Protein AF-A0A7S1HGC2-F1 (afdb_monomer)

Nearest PDB structures (foldseek):
  5k7v-assembly1_B  TM=4.781E-01  e=3.241E-01  synthetic construct
  8uc6-assembly1_C  TM=4.001E-01  e=2.070E+00  Homo sapiens
  6vfk-assembly1_B  TM=4.731E-01  e=2.302E+00  synthetic construct
  1cun-assembly1_C  TM=4.519E-01  e=1.964E+00  Gallus gallus

Organism: Hemiselmis andersenii (NCBI:txid464988)

Structure (mmCIF, N/CA/C/O backbone):
data_AF-A0A7S1HGC2-F1
#
_entry.id   AF-A0A7S1HGC2-F1
#
loop_
_atom_site.group_PDB
_atom_site.id
_atom_site.type_symbol
_atom_site.label_atom_id
_atom_site.label_alt_id
_atom_site.label_comp_id
_atom_site.label_asym_id
_atom_site.label_entity_id
_atom_site.label_seq_id
_atom_site.pdbx_PDB_ins_code
_atom_site.Cartn_x
_atom_site.Cartn_y
_atom_site.Cartn_z
_atom_site.occupancy
_atom_site.B_iso_or_equiv
_atom_site.auth_seq_id
_atom_site.auth_comp_id
_atom_site.auth_asym_id
_atom_site.auth_atom_id
_atom_site.pdbx_PDB_model_num
ATOM 1 N N . GLU A 1 1 ? 46.167 -13.758 -54.835 1.00 61.22 1 GLU A N 1
ATOM 2 C CA . GLU A 1 1 ? 45.379 -14.589 -53.892 1.00 61.22 1 GLU A CA 1
ATOM 3 C C . GLU A 1 1 ? 45.329 -14.034 -52.464 1.00 61.22 1 GLU A C 1
ATOM 5 O O . GLU A 1 1 ? 44.233 -13.901 -51.934 1.00 61.22 1 GLU A O 1
ATOM 10 N N . MET A 1 2 ? 46.447 -13.599 -51.858 1.00 67.75 2 MET A N 1
ATOM 11 C CA . MET A 1 2 ? 46.442 -13.059 -50.479 1.00 67.75 2 MET A CA 1
ATOM 12 C C . MET A 1 2 ? 45.527 -11.835 -50.241 1.00 67.75 2 MET A C 1
ATOM 14 O O . MET A 1 2 ? 44.960 -11.707 -49.159 1.00 67.75 2 MET A O 1
ATOM 18 N N . ALA A 1 3 ? 45.354 -10.943 -51.223 1.00 72.12 3 ALA A N 1
ATOM 19 C CA . ALA A 1 3 ? 44.486 -9.765 -51.083 1.00 72.12 3 ALA A CA 1
ATOM 20 C C . ALA A 1 3 ? 42.986 -10.121 -51.063 1.00 72.12 3 ALA A C 1
ATOM 22 O O . ALA A 1 3 ? 42.235 -9.563 -50.268 1.00 72.12 3 ALA A O 1
ATOM 23 N N . ALA A 1 4 ? 42.567 -11.096 -51.877 1.00 74.75 4 ALA A N 1
ATOM 24 C CA . ALA A 1 4 ? 41.181 -11.561 -51.935 1.00 74.75 4 ALA A CA 1
ATOM 25 C C . ALA A 1 4 ? 40.778 -12.305 -50.650 1.00 74.75 4 ALA A C 1
ATOM 27 O O . ALA A 1 4 ? 39.693 -12.085 -50.124 1.00 74.75 4 ALA A O 1
ATOM 28 N N . ALA A 1 5 ? 41.687 -13.109 -50.086 1.00 77.50 5 ALA A N 1
ATOM 29 C CA . ALA A 1 5 ? 41.464 -13.784 -48.807 1.00 77.50 5 ALA A CA 1
ATOM 30 C C . ALA A 1 5 ? 41.317 -12.797 -47.630 1.00 77.50 5 ALA A C 1
ATOM 32 O O . ALA A 1 5 ? 40.496 -13.012 -46.743 1.00 77.50 5 ALA A O 1
ATOM 33 N N . ARG A 1 6 ? 42.079 -11.692 -47.630 1.00 78.44 6 ARG A N 1
ATOM 34 C CA . ARG A 1 6 ? 41.953 -10.627 -46.616 1.00 78.44 6 ARG A CA 1
ATOM 35 C C . ARG A 1 6 ? 40.663 -9.818 -46.767 1.00 78.44 6 ARG A C 1
ATOM 37 O O . ARG A 1 6 ? 40.073 -9.458 -45.757 1.00 78.44 6 ARG A O 1
ATOM 44 N N . ALA A 1 7 ? 40.226 -9.544 -47.997 1.00 80.69 7 ALA A N 1
ATOM 45 C CA . ALA A 1 7 ? 38.958 -8.862 -48.254 1.00 80.69 7 ALA A CA 1
ATOM 46 C C . ALA A 1 7 ? 37.754 -9.714 -47.821 1.00 80.69 7 ALA A C 1
ATOM 48 O O . ALA A 1 7 ? 36.847 -9.197 -47.178 1.00 80.69 7 ALA A O 1
ATOM 49 N N . LYS A 1 8 ? 37.798 -11.025 -48.092 1.00 84.25 8 LYS A N 1
ATOM 50 C CA . LYS A 1 8 ? 36.749 -11.963 -47.682 1.00 84.25 8 LYS A CA 1
ATOM 51 C C . LYS A 1 8 ? 36.623 -12.070 -46.157 1.00 84.25 8 LYS A C 1
ATOM 53 O O . LYS A 1 8 ? 35.524 -11.938 -45.643 1.00 84.25 8 LYS A O 1
ATOM 58 N N . ARG A 1 9 ? 37.744 -12.195 -45.433 1.00 83.94 9 ARG A N 1
ATOM 59 C CA . ARG A 1 9 ? 37.734 -12.210 -43.956 1.00 83.94 9 ARG A CA 1
ATOM 60 C C . ARG A 1 9 ? 37.187 -10.920 -43.346 1.00 83.94 9 ARG A C 1
ATOM 62 O O . ARG A 1 9 ? 36.455 -10.979 -42.374 1.00 83.94 9 ARG A O 1
ATOM 69 N N . LYS A 1 10 ? 37.504 -9.759 -43.931 1.00 85.69 10 LYS A N 1
ATOM 70 C CA . LYS A 1 10 ? 36.929 -8.483 -43.478 1.00 85.69 10 LYS A CA 1
ATOM 71 C C . LYS A 1 10 ? 35.420 -8.408 -43.698 1.00 85.69 10 LYS A C 1
ATOM 73 O O . LYS A 1 10 ? 34.728 -7.873 -42.846 1.00 85.69 10 LYS A O 1
ATOM 78 N N . GLN A 1 11 ? 34.922 -8.931 -44.820 1.00 85.81 11 GLN A N 1
ATOM 79 C CA . GLN A 1 11 ? 33.479 -9.015 -45.052 1.00 85.81 11 GLN A CA 1
ATOM 80 C C . GLN A 1 11 ? 32.799 -9.949 -44.049 1.00 85.81 11 GLN A C 1
ATOM 82 O O . GLN A 1 11 ? 31.778 -9.568 -43.494 1.00 85.81 11 GLN A O 1
ATOM 87 N N . GLU A 1 12 ? 33.388 -11.116 -43.774 1.00 85.75 12 GLU A N 1
ATOM 88 C CA . GLU A 1 12 ? 32.873 -12.066 -42.776 1.00 85.75 12 GLU A CA 1
ATOM 89 C C . GLU A 1 12 ? 32.840 -11.439 -41.364 1.00 85.75 12 GLU A C 1
ATOM 91 O O . GLU A 1 12 ? 31.822 -11.519 -40.686 1.00 85.75 12 GLU A O 1
ATOM 96 N N . GLU A 1 13 ? 33.897 -10.727 -40.949 1.00 87.31 13 GLU A N 1
ATOM 97 C CA . GLU A 1 13 ? 33.942 -10.013 -39.658 1.00 87.31 13 GLU A CA 1
ATOM 98 C C . GLU A 1 13 ? 32.927 -8.855 -39.567 1.00 87.31 13 GLU A C 1
ATOM 100 O O . GLU A 1 13 ? 32.376 -8.593 -38.497 1.00 87.31 13 GLU A O 1
ATOM 105 N N . GLU A 1 14 ? 32.684 -8.124 -40.659 1.00 87.75 14 GLU A N 1
ATOM 106 C CA . GLU A 1 14 ? 31.675 -7.055 -40.694 1.00 87.75 14 GLU A CA 1
ATOM 107 C C . GLU A 1 14 ? 30.245 -7.608 -40.664 1.00 87.75 14 GLU A C 1
ATOM 109 O O . GLU A 1 14 ? 29.374 -7.012 -40.031 1.00 87.75 14 GLU A O 1
ATOM 114 N N . GLU A 1 15 ? 29.997 -8.735 -41.329 1.00 87.62 15 GLU A N 1
ATOM 115 C CA . GLU A 1 15 ? 28.699 -9.412 -41.333 1.00 87.62 15 GLU A CA 1
ATOM 116 C C . GLU A 1 15 ? 28.387 -10.021 -39.959 1.00 87.62 15 GLU A C 1
ATOM 118 O O . GLU A 1 15 ? 27.281 -9.845 -39.448 1.00 87.62 15 GLU A O 1
ATOM 123 N N . GLU A 1 16 ? 29.381 -10.625 -39.302 1.00 87.31 16 GLU A N 1
ATOM 124 C CA . GLU A 1 16 ? 29.249 -11.146 -37.937 1.00 87.31 16 GLU A CA 1
ATOM 125 C C . GLU A 1 16 ? 28.967 -10.025 -36.924 1.00 87.31 16 GLU A C 1
ATOM 127 O O . GLU A 1 16 ? 28.053 -10.149 -36.109 1.00 87.31 16 GLU A O 1
ATOM 132 N N . LYS A 1 17 ? 29.668 -8.887 -37.022 1.00 89.38 17 LYS A N 1
ATOM 133 C CA . LYS A 1 17 ? 29.394 -7.714 -36.174 1.00 89.38 17 LYS A CA 1
ATOM 134 C C . LYS A 1 17 ? 27.989 -7.159 -36.375 1.00 89.38 17 LYS A C 1
ATOM 136 O O . LYS A 1 17 ? 27.308 -6.886 -35.394 1.00 89.38 17 LYS A O 1
ATOM 141 N N . ARG A 1 18 ? 27.529 -7.027 -37.623 1.00 89.12 18 ARG A N 1
ATOM 142 C CA . ARG A 1 18 ? 26.159 -6.563 -37.907 1.00 89.12 18 ARG A CA 1
ATOM 143 C C . ARG A 1 18 ? 25.111 -7.527 -37.362 1.00 89.12 18 ARG A C 1
ATOM 145 O O . ARG A 1 18 ? 24.125 -7.076 -36.794 1.00 89.12 18 ARG A O 1
ATOM 152 N N . SER A 1 19 ? 25.343 -8.834 -37.491 1.00 89.81 19 SER A N 1
ATOM 153 C CA . SER A 1 19 ? 24.445 -9.848 -36.935 1.00 89.81 19 SER A CA 1
ATOM 154 C C . SER A 1 19 ? 24.387 -9.796 -35.405 1.00 89.81 19 SER A C 1
ATOM 156 O O . SER A 1 19 ? 23.315 -9.999 -34.840 1.00 89.81 19 SER A O 1
ATOM 158 N N . GLN A 1 20 ? 25.511 -9.530 -34.733 1.00 87.31 20 GLN A N 1
ATOM 159 C CA . GLN A 1 20 ? 25.555 -9.360 -33.276 1.00 87.31 20 GLN A CA 1
ATOM 160 C C . GLN A 1 20 ? 24.830 -8.080 -32.838 1.00 87.31 20 GLN A C 1
ATOM 162 O O . GLN A 1 20 ? 23.995 -8.130 -31.939 1.00 87.31 20 GLN A O 1
ATOM 167 N N . GLU A 1 21 ? 25.078 -6.955 -33.513 1.00 87.19 21 GLU A N 1
ATOM 168 C CA . GLU A 1 21 ? 24.403 -5.680 -33.233 1.00 87.19 21 GLU A CA 1
ATOM 169 C C . GLU A 1 21 ? 22.880 -5.765 -33.441 1.00 87.19 21 GLU A C 1
ATOM 171 O O . GLU A 1 21 ? 22.110 -5.198 -32.664 1.00 87.19 21 GLU A O 1
ATOM 176 N N . GLU A 1 22 ? 22.424 -6.484 -34.471 1.00 89.12 22 GLU A N 1
ATOM 177 C CA . GLU A 1 22 ? 20.998 -6.700 -34.731 1.00 89.12 22 GLU A CA 1
ATOM 178 C C . GLU A 1 22 ? 20.350 -7.582 -33.654 1.00 89.12 22 GLU A C 1
ATOM 180 O O . GLU A 1 22 ? 19.279 -7.238 -33.150 1.00 89.12 22 GLU A O 1
ATOM 185 N N . ALA A 1 23 ? 21.029 -8.651 -33.224 1.00 86.31 23 ALA A N 1
ATOM 186 C CA . ALA A 1 23 ? 20.558 -9.513 -32.141 1.00 86.31 23 ALA A CA 1
ATOM 187 C C . ALA A 1 23 ? 20.450 -8.761 -30.802 1.00 86.31 23 ALA A C 1
ATOM 189 O O . ALA A 1 23 ? 19.416 -8.841 -30.137 1.00 86.31 23 ALA A O 1
ATOM 190 N N . GLU A 1 24 ? 21.464 -7.968 -30.438 1.00 85.12 24 GLU A N 1
ATOM 191 C CA . GLU A 1 24 ? 21.417 -7.127 -29.235 1.00 85.12 24 GLU A CA 1
ATOM 192 C C . GLU A 1 24 ? 20.282 -6.100 -29.303 1.00 85.12 24 GLU A C 1
ATOM 194 O O . GLU A 1 24 ? 19.609 -5.823 -28.307 1.00 85.12 24 GLU A O 1
ATOM 199 N N . LYS A 1 25 ? 20.050 -5.510 -30.479 1.00 86.88 25 LYS A N 1
ATOM 200 C CA . LYS A 1 25 ? 18.968 -4.545 -30.663 1.00 86.88 25 LYS A CA 1
ATOM 201 C C . LYS A 1 25 ? 17.598 -5.204 -30.501 1.00 86.88 25 LYS A C 1
ATOM 203 O O . LYS A 1 25 ? 16.736 -4.633 -29.831 1.00 86.88 25 LYS A O 1
ATOM 208 N N . GLU A 1 26 ? 17.397 -6.388 -31.075 1.00 86.88 26 GLU A N 1
ATOM 209 C CA . GLU A 1 26 ? 16.163 -7.153 -30.887 1.00 86.88 26 GLU A CA 1
ATOM 210 C C . GLU A 1 26 ? 15.933 -7.519 -29.420 1.00 86.88 26 GLU A C 1
ATOM 212 O O . GLU A 1 26 ? 14.813 -7.385 -28.925 1.00 86.88 26 GLU A O 1
ATOM 217 N N . GLU A 1 27 ? 16.974 -7.952 -28.711 1.00 84.56 27 GLU A N 1
ATOM 218 C CA . GLU A 1 27 ? 16.893 -8.294 -27.291 1.00 84.56 27 GLU A CA 1
ATOM 219 C C . GLU A 1 27 ? 16.500 -7.075 -26.445 1.00 84.56 27 GLU A C 1
ATOM 221 O O . GLU A 1 27 ? 15.565 -7.146 -25.643 1.00 84.56 27 GLU A O 1
ATOM 226 N N . ARG A 1 28 ? 17.110 -5.911 -26.708 1.00 82.44 28 ARG A N 1
ATOM 227 C CA . ARG A 1 28 ? 16.737 -4.644 -26.058 1.00 82.44 28 ARG A CA 1
ATOM 228 C C . ARG A 1 28 ? 15.291 -4.247 -26.355 1.00 82.44 28 ARG A C 1
ATOM 230 O O . ARG A 1 28 ? 14.594 -3.756 -25.467 1.00 82.44 28 ARG A O 1
ATOM 237 N N . GLU A 1 29 ? 14.814 -4.433 -27.585 1.00 85.69 29 GLU A N 1
ATOM 238 C CA . GLU A 1 29 ? 13.416 -4.150 -27.935 1.00 85.69 29 GLU A CA 1
ATOM 239 C C . GLU A 1 29 ? 12.432 -5.115 -27.262 1.00 85.69 29 GLU A C 1
ATOM 241 O O . GLU A 1 29 ? 11.356 -4.684 -26.836 1.00 85.69 29 GLU A O 1
ATOM 246 N N . ARG A 1 30 ? 12.787 -6.399 -27.131 1.00 86.31 30 ARG A N 1
ATOM 247 C CA . ARG A 1 30 ? 11.981 -7.389 -26.402 1.00 86.31 30 ARG A CA 1
ATOM 248 C C . ARG A 1 30 ? 11.911 -7.050 -24.918 1.00 86.31 30 ARG A C 1
ATOM 250 O O . ARG A 1 30 ? 10.804 -6.904 -24.407 1.00 86.31 30 ARG A O 1
ATOM 257 N N . SER A 1 31 ? 13.051 -6.787 -24.277 1.00 84.81 31 SER A N 1
ATOM 258 C CA . SER A 1 31 ? 13.110 -6.376 -22.867 1.00 84.81 31 SER A CA 1
ATOM 259 C C . SER A 1 31 ? 12.250 -5.131 -22.596 1.00 84.81 31 SER A C 1
ATOM 261 O O . SER A 1 31 ? 11.456 -5.093 -21.653 1.00 84.81 31 SER A O 1
ATOM 263 N N . LYS A 1 32 ? 12.275 -4.141 -23.503 1.00 83.44 32 LYS A N 1
ATOM 264 C CA . LYS A 1 32 ? 11.421 -2.943 -23.404 1.00 83.44 32 LYS A CA 1
ATOM 265 C C . LYS A 1 32 ? 9.926 -3.254 -23.447 1.00 83.44 32 LYS A C 1
ATOM 267 O O . LYS A 1 32 ? 9.183 -2.619 -22.700 1.00 83.44 32 LYS A O 1
ATOM 272 N N . LYS A 1 33 ? 9.484 -4.155 -24.331 1.00 88.06 33 LYS A N 1
ATOM 273 C CA . LYS A 1 33 ? 8.067 -4.550 -24.450 1.00 88.06 33 LYS A CA 1
ATOM 274 C C . LYS A 1 33 ? 7.614 -5.346 -23.235 1.00 88.06 33 LYS A C 1
ATOM 276 O O . LYS A 1 33 ? 6.538 -5.091 -22.703 1.00 88.06 33 LYS A O 1
ATOM 281 N N . GLU A 1 34 ? 8.460 -6.260 -22.785 1.00 88.12 34 GLU A N 1
ATOM 282 C CA . GLU A 1 34 ? 8.223 -7.058 -21.592 1.00 88.12 34 GLU A CA 1
ATOM 283 C C . GLU A 1 34 ? 8.126 -6.186 -20.330 1.00 88.12 34 GLU A C 1
ATOM 285 O O . GLU A 1 34 ? 7.264 -6.419 -19.489 1.00 88.12 34 GLU A O 1
ATOM 290 N N . GLY A 1 35 ? 8.943 -5.137 -20.196 1.00 86.62 35 GLY A N 1
ATOM 291 C CA . GLY A 1 35 ? 8.807 -4.174 -19.097 1.00 86.62 35 GLY A CA 1
ATOM 292 C C . GLY A 1 35 ? 7.473 -3.411 -19.130 1.00 86.62 35 GLY A C 1
ATOM 293 O O . GLY A 1 35 ? 6.818 -3.260 -18.101 1.00 86.62 35 GLY A O 1
ATOM 294 N N . ASP A 1 36 ? 7.002 -3.000 -20.314 1.00 88.81 36 ASP A N 1
ATOM 295 C CA . ASP A 1 36 ? 5.685 -2.349 -20.460 1.00 88.81 36 ASP A CA 1
ATOM 296 C C . ASP A 1 36 ? 4.518 -3.307 -20.144 1.00 88.81 36 ASP A C 1
ATOM 298 O O . ASP A 1 36 ? 3.437 -2.886 -19.721 1.00 88.81 36 ASP A O 1
ATOM 302 N N . GLU A 1 37 ? 4.704 -4.607 -20.374 1.00 92.69 37 GLU A N 1
ATOM 303 C CA . GLU A 1 37 ? 3.761 -5.652 -19.961 1.00 92.69 37 GLU A CA 1
ATOM 304 C C . GLU A 1 37 ? 3.702 -5.819 -18.444 1.00 92.69 37 GLU A C 1
ATOM 306 O O . GLU A 1 37 ? 2.605 -5.965 -17.899 1.00 92.69 37 GLU A O 1
ATOM 311 N N . GLU A 1 38 ? 4.835 -5.721 -17.752 1.00 92.88 38 GLU A N 1
ATOM 312 C CA . GLU A 1 38 ? 4.866 -5.757 -16.288 1.00 92.88 38 GLU A CA 1
ATOM 313 C C . GLU A 1 38 ? 4.189 -4.526 -15.679 1.00 92.88 38 GLU A C 1
ATOM 315 O O . GLU A 1 38 ? 3.361 -4.694 -14.788 1.00 92.88 38 GLU A O 1
ATOM 320 N N . ILE A 1 39 ? 4.410 -3.311 -16.208 1.00 90.56 39 ILE A N 1
ATOM 321 C CA . ILE A 1 39 ? 3.672 -2.109 -15.757 1.00 90.56 39 ILE A CA 1
ATOM 322 C C . ILE A 1 39 ? 2.157 -2.318 -15.909 1.00 90.56 39 ILE A C 1
ATOM 324 O O . ILE A 1 39 ? 1.371 -2.015 -15.006 1.00 90.56 39 ILE A O 1
ATOM 328 N N . ARG A 1 40 ? 1.712 -2.851 -17.055 1.00 93.31 40 ARG A N 1
ATOM 329 C CA . ARG A 1 40 ? 0.284 -3.137 -17.280 1.00 93.31 40 ARG A CA 1
ATOM 330 C C . ARG A 1 40 ? -0.251 -4.184 -16.306 1.00 93.31 40 ARG A C 1
ATOM 332 O O . ARG A 1 40 ? -1.375 -4.033 -15.826 1.00 93.31 40 ARG A O 1
ATOM 339 N N . SER A 1 41 ? 0.536 -5.216 -16.022 1.00 94.31 41 SER A N 1
ATOM 340 C CA . SER A 1 41 ? 0.185 -6.272 -15.068 1.00 94.31 41 SER A CA 1
ATOM 341 C C . SER A 1 41 ? 0.101 -5.730 -13.641 1.00 94.31 41 SER A C 1
ATOM 343 O O . SER A 1 41 ? -0.878 -6.008 -12.953 1.00 94.31 41 SER A O 1
ATOM 345 N N . ALA A 1 42 ? 1.037 -4.866 -13.238 1.00 89.38 42 ALA A N 1
ATOM 346 C CA . ALA A 1 42 ? 1.019 -4.186 -11.947 1.00 89.38 42 ALA A CA 1
ATOM 347 C C . ALA A 1 42 ? -0.264 -3.364 -11.761 1.00 89.38 42 ALA A C 1
ATOM 349 O O . ALA A 1 42 ? -0.996 -3.568 -10.795 1.00 89.38 42 ALA A O 1
ATOM 350 N N . ARG A 1 43 ? -0.626 -2.528 -12.745 1.00 91.62 43 ARG A N 1
ATOM 351 C CA . ARG A 1 43 ? -1.890 -1.767 -12.718 1.00 91.62 43 ARG A CA 1
ATOM 352 C C . ARG A 1 43 ? -3.126 -2.665 -12.669 1.00 91.62 43 ARG A C 1
ATOM 354 O O . ARG A 1 43 ? -4.127 -2.323 -12.042 1.00 91.62 43 ARG A O 1
ATOM 361 N N . ALA A 1 44 ? -3.100 -3.805 -13.357 1.00 93.25 44 ALA A N 1
ATOM 362 C CA . ALA A 1 44 ? -4.200 -4.764 -13.308 1.00 93.25 44 ALA A CA 1
ATOM 363 C C . ALA A 1 44 ? -4.337 -5.415 -11.922 1.00 93.25 44 ALA A C 1
ATOM 365 O O . ALA A 1 44 ? -5.465 -5.622 -11.475 1.00 93.25 44 ALA A O 1
ATOM 366 N N . ALA A 1 45 ? -3.223 -5.699 -11.245 1.00 88.25 45 ALA A N 1
ATOM 367 C CA . ALA A 1 45 ? -3.208 -6.203 -9.875 1.00 88.25 45 ALA A CA 1
ATOM 368 C C . ALA A 1 45 ? -3.705 -5.145 -8.871 1.00 88.25 45 ALA A C 1
ATOM 370 O O . ALA A 1 45 ? -4.580 -5.451 -8.061 1.00 88.25 45 ALA A O 1
ATOM 371 N N . LEU A 1 46 ? -3.283 -3.880 -9.007 1.00 86.25 46 LEU A N 1
ATOM 372 C CA . LEU A 1 46 ? -3.799 -2.764 -8.196 1.00 86.25 46 LEU A CA 1
ATOM 373 C C . LEU A 1 46 ? -5.319 -2.606 -8.325 1.00 86.25 46 LEU A C 1
ATOM 375 O O . LEU A 1 46 ? -6.020 -2.488 -7.325 1.00 86.25 46 LEU A O 1
ATOM 379 N N . LYS A 1 47 ? -5.871 -2.723 -9.541 1.00 90.44 47 LYS A N 1
ATOM 380 C CA . LYS A 1 47 ? -7.333 -2.711 -9.761 1.00 90.44 47 LYS A CA 1
ATOM 381 C C . LYS A 1 47 ? -8.077 -3.850 -9.065 1.00 90.44 47 LYS A C 1
ATOM 383 O O . LYS A 1 47 ? -9.274 -3.732 -8.822 1.00 90.44 47 LYS A O 1
ATOM 388 N N . ARG A 1 48 ? -7.398 -4.965 -8.794 1.00 90.12 48 ARG A N 1
ATOM 389 C CA . ARG A 1 48 ? -7.932 -6.104 -8.032 1.00 90.12 48 ARG A CA 1
ATOM 390 C C . ARG A 1 48 ? -7.628 -5.997 -6.536 1.00 90.12 48 ARG A C 1
ATOM 392 O O . ARG A 1 48 ? -7.965 -6.924 -5.809 1.00 90.12 48 ARG A O 1
ATOM 399 N N . GLN A 1 49 ? -7.011 -4.897 -6.099 1.00 84.56 49 GLN A N 1
ATOM 400 C CA . GLN A 1 49 ? -6.537 -4.669 -4.733 1.00 84.56 49 GLN A CA 1
ATOM 401 C C . GLN A 1 49 ? -5.491 -5.701 -4.266 1.00 84.56 49 GLN A C 1
ATOM 403 O O . GLN A 1 49 ? -5.303 -5.899 -3.068 1.00 84.56 49 GLN A O 1
ATOM 408 N N . ASP A 1 50 ? -4.782 -6.348 -5.200 1.00 87.00 50 ASP A N 1
ATOM 409 C CA . ASP A 1 50 ? -3.676 -7.257 -4.884 1.00 87.00 50 ASP A CA 1
ATOM 410 C C . ASP A 1 50 ? -2.343 -6.497 -4.927 1.00 87.00 50 ASP A C 1
ATOM 412 O O . ASP A 1 50 ? -1.617 -6.483 -5.926 1.00 87.00 50 ASP A O 1
ATOM 416 N N . THR A 1 51 ? -2.029 -5.821 -3.821 1.00 85.06 51 THR A N 1
ATOM 417 C CA . THR A 1 51 ? -0.806 -5.015 -3.675 1.00 85.06 51 THR A CA 1
ATOM 418 C C . THR A 1 51 ? 0.468 -5.867 -3.695 1.00 85.06 51 THR A C 1
ATOM 420 O O . THR A 1 51 ? 1.522 -5.402 -4.128 1.00 85.06 51 THR A O 1
ATOM 423 N N . ALA A 1 52 ? 0.387 -7.142 -3.300 1.00 82.50 52 ALA A N 1
ATOM 424 C CA . ALA A 1 52 ? 1.525 -8.057 -3.303 1.00 82.50 52 ALA A CA 1
ATOM 425 C C . ALA A 1 52 ? 1.878 -8.534 -4.720 1.00 82.50 52 ALA A C 1
ATOM 427 O O . ALA A 1 52 ? 3.058 -8.641 -5.065 1.00 82.50 52 ALA A O 1
ATOM 428 N N . GLU A 1 53 ? 0.873 -8.836 -5.544 1.00 87.06 53 GLU A N 1
ATOM 429 C CA . GLU A 1 53 ? 1.069 -9.152 -6.960 1.00 87.06 53 GLU A CA 1
ATOM 430 C C . GLU A 1 53 ? 1.548 -7.915 -7.736 1.00 87.06 53 GLU A C 1
ATOM 432 O O . GLU A 1 53 ? 2.511 -8.012 -8.501 1.00 87.06 53 GLU A O 1
ATOM 437 N N . ALA A 1 54 ? 0.975 -6.736 -7.463 1.00 86.38 54 ALA A N 1
ATOM 438 C CA . ALA A 1 54 ? 1.411 -5.475 -8.062 1.00 86.38 54 ALA A CA 1
ATOM 439 C C . ALA A 1 54 ? 2.894 -5.167 -7.785 1.00 86.38 54 ALA A C 1
ATOM 441 O O . ALA A 1 54 ? 3.643 -4.878 -8.721 1.00 86.38 54 ALA A O 1
ATOM 442 N N . ALA A 1 55 ? 3.348 -5.321 -6.536 1.00 85.06 55 ALA A N 1
ATOM 443 C CA . ALA A 1 55 ? 4.745 -5.107 -6.154 1.00 85.06 55 ALA A CA 1
ATOM 444 C C . ALA A 1 55 ? 5.720 -6.041 -6.896 1.00 85.06 55 ALA A C 1
ATOM 446 O O . ALA A 1 55 ? 6.791 -5.616 -7.330 1.00 85.06 55 ALA A O 1
ATOM 447 N N . LYS A 1 56 ? 5.346 -7.313 -7.098 1.00 90.94 56 LYS A N 1
ATOM 448 C CA . LYS A 1 56 ? 6.172 -8.273 -7.856 1.00 90.94 56 LYS A CA 1
ATOM 449 C C . LYS A 1 56 ? 6.316 -7.868 -9.319 1.00 90.94 56 LYS A C 1
ATOM 451 O O . LYS A 1 56 ? 7.406 -7.986 -9.877 1.00 90.94 56 LYS A O 1
ATOM 456 N N . HIS A 1 57 ? 5.226 -7.421 -9.939 1.00 92.25 57 HIS A N 1
ATOM 457 C CA . HIS A 1 57 ? 5.252 -6.935 -11.316 1.00 92.25 57 HIS A CA 1
ATOM 458 C C . HIS A 1 57 ? 6.101 -5.664 -11.440 1.00 92.25 57 HIS A C 1
ATOM 460 O O . HIS A 1 57 ? 6.929 -5.581 -12.342 1.00 92.25 57 HIS A O 1
ATOM 466 N N . LEU A 1 58 ? 5.994 -4.725 -10.496 1.00 89.31 58 LEU A N 1
ATOM 467 C CA . LEU A 1 58 ? 6.842 -3.528 -10.467 1.00 89.31 58 LEU A CA 1
ATOM 468 C C . LEU A 1 58 ? 8.329 -3.856 -10.331 1.00 89.31 58 LEU A C 1
ATOM 470 O O . LEU A 1 58 ? 9.139 -3.318 -11.082 1.00 89.31 58 LEU A O 1
ATOM 474 N N . GLN A 1 59 ? 8.692 -4.794 -9.453 1.00 90.00 59 GLN A N 1
ATOM 475 C CA . GLN A 1 59 ? 10.083 -5.225 -9.320 1.00 90.00 59 GLN A CA 1
ATOM 476 C C . GLN A 1 59 ? 10.632 -5.783 -10.644 1.00 90.00 59 GLN A C 1
ATOM 478 O O . GLN A 1 59 ? 11.716 -5.399 -11.076 1.00 90.00 59 GLN A O 1
ATOM 483 N N . ARG A 1 60 ? 9.865 -6.639 -11.330 1.00 90.75 60 ARG A N 1
ATOM 484 C CA . ARG A 1 60 ? 10.259 -7.187 -12.641 1.00 90.75 60 ARG A CA 1
ATOM 485 C C . ARG A 1 60 ? 10.338 -6.113 -13.720 1.00 90.75 60 ARG A C 1
ATOM 487 O O . ARG A 1 60 ? 11.232 -6.159 -14.561 1.00 90.75 60 ARG A O 1
ATOM 494 N N . ALA A 1 61 ? 9.411 -5.154 -13.711 1.00 88.56 61 ALA A N 1
ATOM 495 C CA . ALA A 1 61 ? 9.446 -4.010 -14.615 1.00 88.56 61 ALA A CA 1
ATOM 496 C C . ALA A 1 61 ? 10.743 -3.219 -14.415 1.00 88.56 61 ALA A C 1
ATOM 498 O O . ALA A 1 61 ? 11.431 -2.903 -15.384 1.00 88.56 61 ALA A O 1
ATOM 499 N N . ARG A 1 62 ? 11.109 -2.967 -13.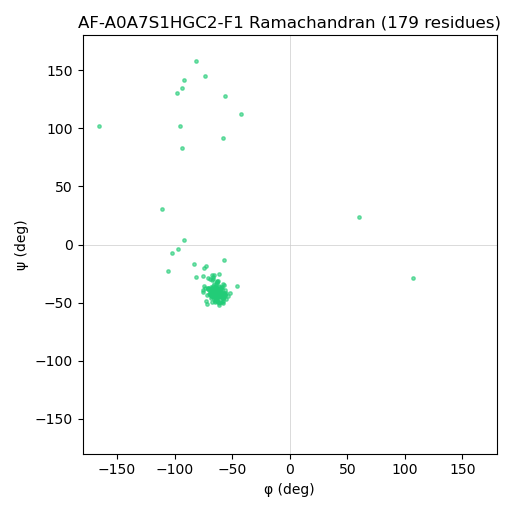155 1.00 87.00 62 ARG A N 1
ATOM 500 C CA . ARG A 1 62 ? 12.326 -2.254 -12.786 1.00 87.00 62 ARG A CA 1
ATOM 501 C C . ARG A 1 62 ? 13.587 -2.975 -13.252 1.00 87.00 62 ARG A C 1
ATOM 503 O O . ARG A 1 62 ? 14.402 -2.346 -13.915 1.00 87.00 62 ARG A O 1
ATOM 510 N N . GLU A 1 63 ? 13.718 -4.271 -12.973 1.00 86.12 63 GLU A N 1
ATOM 511 C CA . GLU A 1 63 ? 14.857 -5.087 -13.427 1.00 86.12 63 GLU A CA 1
ATOM 512 C C . GLU A 1 63 ? 15.016 -5.000 -14.958 1.00 86.12 63 GLU A C 1
ATOM 514 O O . GLU A 1 63 ? 16.084 -4.666 -15.468 1.00 86.12 63 GLU A O 1
ATOM 519 N N . ARG A 1 6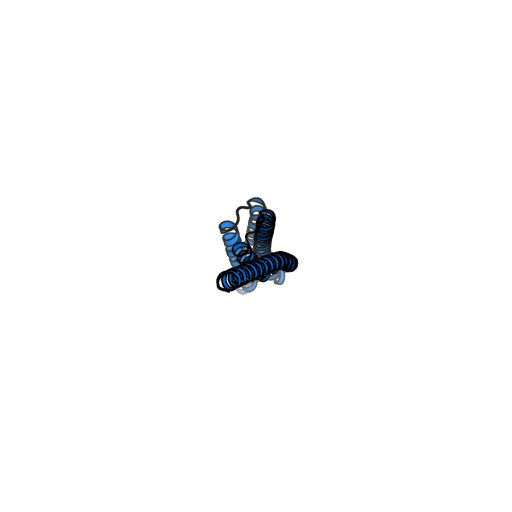4 ? 13.914 -5.146 -15.706 1.00 83.75 64 ARG A N 1
ATOM 520 C CA . ARG A 1 64 ? 13.925 -5.034 -17.176 1.00 83.75 64 ARG A CA 1
ATOM 521 C C . ARG A 1 64 ? 14.297 -3.641 -17.684 1.00 83.75 64 ARG A C 1
ATOM 523 O O . ARG A 1 64 ? 14.912 -3.510 -18.742 1.00 83.75 64 ARG A O 1
ATOM 530 N N . PHE A 1 65 ? 13.912 -2.588 -16.967 1.00 81.44 65 PHE A N 1
ATOM 531 C CA . PHE A 1 65 ? 14.258 -1.211 -17.321 1.00 81.44 65 PHE A CA 1
ATOM 532 C C . PHE A 1 65 ? 15.648 -0.776 -16.848 1.00 81.44 65 PHE A C 1
ATOM 534 O O . PHE A 1 65 ? 16.135 0.240 -17.339 1.00 81.44 65 PHE A O 1
ATOM 541 N N . GLU A 1 66 ? 16.273 -1.492 -15.915 1.00 76.88 66 GLU A N 1
ATOM 542 C CA . GLU A 1 66 ? 17.689 -1.315 -15.575 1.00 76.88 66 GLU A CA 1
ATOM 543 C C . GLU A 1 66 ? 18.581 -1.936 -16.662 1.00 76.88 66 GLU A C 1
ATOM 545 O O . GLU A 1 66 ? 19.559 -1.311 -17.072 1.00 76.88 66 GLU A O 1
ATOM 550 N N . ASP A 1 67 ? 18.188 -3.094 -17.204 1.00 72.69 67 ASP A N 1
ATOM 551 C CA . ASP A 1 67 ? 18.914 -3.783 -18.283 1.00 72.69 67 ASP A CA 1
ATOM 552 C C . ASP A 1 67 ? 18.732 -3.129 -19.664 1.00 72.69 67 ASP A C 1
ATOM 554 O O . ASP A 1 67 ? 19.583 -3.238 -20.551 1.00 72.69 67 ASP A O 1
ATOM 558 N N . ALA A 1 68 ? 17.612 -2.439 -19.878 1.00 65.12 68 ALA A N 1
ATOM 559 C CA . ALA A 1 68 ? 17.350 -1.702 -21.104 1.00 65.12 68 ALA A CA 1
ATOM 560 C C . ALA A 1 68 ? 17.689 -0.220 -20.917 1.00 65.12 68 ALA A C 1
ATOM 562 O O . ALA A 1 68 ? 17.158 0.410 -20.013 1.00 65.12 68 ALA A O 1
ATOM 563 N N . ASP A 1 69 ? 18.458 0.391 -21.828 1.00 68.00 69 ASP A N 1
ATOM 564 C CA . ASP A 1 69 ? 18.597 1.858 -21.898 1.00 68.00 69 ASP A CA 1
ATOM 565 C C . ASP A 1 69 ? 17.208 2.501 -22.088 1.00 68.00 69 ASP A C 1
ATOM 567 O O . ASP A 1 69 ? 16.667 2.606 -23.205 1.00 68.00 69 ASP A O 1
ATOM 571 N N . CYS A 1 70 ? 16.584 2.838 -20.962 1.00 64.12 70 CYS A N 1
ATOM 572 C CA . CYS A 1 70 ? 15.172 3.148 -20.867 1.00 64.12 70 CYS A CA 1
ATOM 573 C C . CYS A 1 70 ? 14.947 4.653 -21.007 1.00 64.12 70 CYS A C 1
ATOM 575 O O . CYS A 1 70 ? 15.649 5.467 -20.412 1.00 64.12 70 CYS A O 1
ATOM 577 N N . VAL A 1 71 ? 13.953 5.033 -21.809 1.00 71.06 71 VAL A N 1
ATOM 578 C CA . VAL A 1 71 ? 13.605 6.442 -22.040 1.00 71.06 71 VAL A CA 1
ATOM 579 C C . VAL A 1 71 ? 12.902 6.990 -20.794 1.00 71.06 71 VAL A C 1
ATOM 581 O O . VAL A 1 71 ? 12.126 6.263 -20.178 1.00 71.06 71 VAL A O 1
ATOM 584 N N . GLU A 1 72 ? 13.111 8.267 -20.447 1.00 74.56 72 GLU A N 1
ATOM 585 C CA . GLU A 1 72 ? 12.514 8.918 -19.261 1.00 74.56 72 GLU A CA 1
ATOM 586 C C . GLU A 1 72 ? 11.016 8.640 -19.076 1.00 74.56 72 GLU A C 1
ATOM 588 O O . GLU A 1 72 ? 10.550 8.483 -17.954 1.00 74.56 72 GLU A O 1
ATOM 593 N N . GLN A 1 73 ? 10.259 8.536 -20.171 1.00 73.44 73 GLN A N 1
ATOM 594 C CA . GLN A 1 73 ? 8.828 8.239 -20.132 1.00 73.44 73 GLN A CA 1
ATOM 595 C C . GLN A 1 73 ? 8.504 6.906 -19.434 1.00 73.44 73 GLN A C 1
ATOM 597 O O . GLN A 1 73 ? 7.496 6.820 -18.741 1.00 73.44 73 GLN A O 1
ATOM 602 N N . LYS A 1 74 ? 9.343 5.877 -19.601 1.00 77.94 74 LYS A N 1
ATOM 603 C CA . LYS A 1 74 ? 9.148 4.563 -18.966 1.00 77.94 74 LYS A CA 1
ATOM 604 C C . LYS A 1 74 ? 9.474 4.601 -17.475 1.00 77.94 74 LYS A C 1
ATOM 606 O O . LYS A 1 74 ? 8.777 3.960 -16.704 1.00 77.94 74 LYS A O 1
ATOM 611 N N . ARG A 1 75 ? 10.480 5.391 -17.078 1.00 77.38 75 ARG A N 1
ATOM 612 C CA . ARG A 1 75 ? 10.783 5.642 -15.659 1.00 77.38 75 ARG A CA 1
ATOM 613 C C . ARG A 1 75 ? 9.627 6.355 -14.975 1.00 77.38 75 ARG A C 1
ATOM 615 O O . ARG A 1 75 ? 9.120 5.841 -13.998 1.00 77.38 75 ARG A O 1
ATOM 622 N N . ARG A 1 76 ? 9.109 7.426 -15.585 1.00 83.94 76 ARG A N 1
ATOM 623 C CA . ARG A 1 76 ? 7.916 8.114 -15.067 1.00 83.94 76 ARG A CA 1
ATOM 624 C C . ARG A 1 76 ? 6.720 7.174 -14.927 1.00 83.94 76 ARG A C 1
ATOM 626 O O . ARG A 1 76 ? 6.050 7.200 -13.915 1.00 83.94 76 ARG A O 1
ATOM 633 N N . ALA A 1 77 ? 6.481 6.304 -15.909 1.00 82.69 77 ALA A N 1
ATOM 634 C CA . ALA A 1 77 ? 5.392 5.334 -15.820 1.00 82.69 77 ALA A CA 1
ATOM 635 C C . ALA A 1 77 ? 5.594 4.277 -14.717 1.00 82.69 77 ALA A C 1
ATOM 637 O O . ALA A 1 77 ? 4.603 3.736 -14.235 1.00 82.69 77 ALA A O 1
ATOM 638 N N . LEU A 1 78 ? 6.840 3.951 -14.359 1.00 86.38 78 LEU A N 1
ATOM 639 C CA . LEU A 1 78 ? 7.152 3.100 -13.212 1.00 86.38 78 LEU A CA 1
ATOM 640 C C . LEU A 1 78 ? 6.885 3.862 -11.908 1.00 86.38 78 LEU A C 1
ATOM 642 O O . LEU A 1 78 ? 6.124 3.362 -11.088 1.00 86.38 78 LEU A O 1
ATOM 646 N N . ASP A 1 79 ? 7.426 5.077 -11.786 1.00 87.19 79 ASP A N 1
ATOM 647 C CA . ASP A 1 79 ? 7.256 5.953 -10.620 1.00 87.19 79 ASP A CA 1
ATOM 648 C C . ASP A 1 79 ? 5.763 6.213 -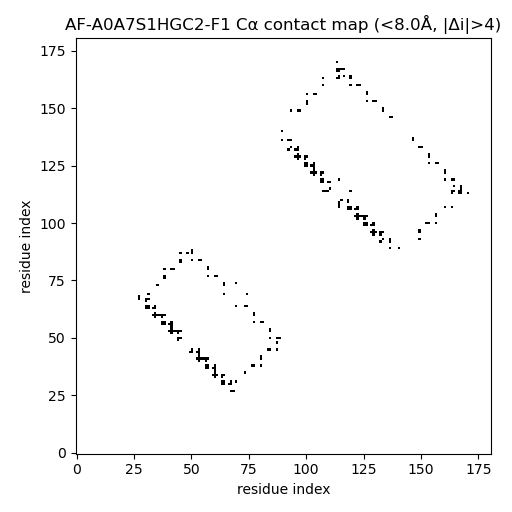10.332 1.00 87.19 79 ASP A C 1
ATOM 650 O O . ASP A 1 79 ? 5.316 6.089 -9.195 1.00 87.19 79 ASP A O 1
ATOM 654 N N . ASP A 1 80 ? 4.963 6.484 -11.373 1.00 86.94 80 ASP A N 1
ATOM 655 C CA . ASP A 1 80 ? 3.512 6.683 -11.258 1.00 86.94 80 ASP A CA 1
ATOM 656 C C . ASP A 1 80 ? 2.821 5.457 -10.629 1.00 86.94 80 ASP A C 1
ATOM 658 O O . ASP A 1 80 ? 1.925 5.592 -9.802 1.00 86.94 80 ASP A O 1
ATOM 662 N N . VAL A 1 81 ? 3.215 4.240 -11.021 1.00 86.00 81 VAL A N 1
ATOM 663 C CA . VAL A 1 81 ? 2.584 3.005 -10.522 1.00 86.00 81 VAL A CA 1
ATOM 664 C C . VAL A 1 81 ? 3.131 2.601 -9.154 1.00 86.00 81 VAL A C 1
ATOM 666 O O . VAL A 1 81 ? 2.409 1.983 -8.375 1.00 86.00 81 VAL A O 1
ATOM 669 N N . GLU A 1 82 ? 4.376 2.957 -8.835 1.00 86.62 82 GLU A N 1
ATOM 670 C CA . GLU A 1 82 ? 4.907 2.856 -7.473 1.00 86.62 82 GLU A CA 1
ATOM 671 C C . GLU A 1 82 ? 4.115 3.755 -6.518 1.00 86.62 82 GLU A C 1
ATOM 673 O O . GLU A 1 82 ? 3.686 3.277 -5.470 1.00 86.62 82 GLU A O 1
ATOM 678 N N . GLN A 1 83 ? 3.805 4.991 -6.920 1.00 87.50 83 GLN A N 1
ATOM 679 C CA . GLN A 1 83 ? 2.939 5.878 -6.143 1.00 87.50 83 GLN A CA 1
ATOM 680 C C . GLN A 1 83 ? 1.517 5.305 -5.989 1.00 87.50 83 GLN A C 1
ATOM 682 O O . GLN A 1 83 ? 1.000 5.241 -4.876 1.00 87.50 83 GLN A O 1
ATOM 687 N N . GLU A 1 84 ? 0.896 4.819 -7.074 1.00 85.44 84 GLU A N 1
ATOM 688 C CA . GLU A 1 84 ? -0.423 4.160 -7.001 1.00 85.44 84 GLU A CA 1
ATOM 689 C C . GLU A 1 84 ? -0.410 2.946 -6.043 1.00 85.44 84 GLU A C 1
ATOM 691 O O . GLU A 1 84 ? -1.405 2.663 -5.372 1.00 85.44 84 GLU A O 1
ATOM 696 N N . LEU A 1 85 ? 0.702 2.201 -5.974 1.00 81.00 85 LEU A N 1
ATOM 697 C CA . LEU A 1 85 ? 0.865 1.086 -5.040 1.00 81.00 85 LEU A CA 1
ATOM 698 C C . LEU A 1 85 ? 0.989 1.567 -3.590 1.00 81.00 85 LEU A C 1
ATOM 700 O O . LEU A 1 85 ? 0.405 0.938 -2.708 1.00 81.00 85 LEU A O 1
ATOM 704 N N . GLU A 1 86 ? 1.745 2.634 -3.335 1.00 83.19 86 GLU A N 1
ATOM 705 C CA . GLU A 1 86 ? 1.868 3.229 -2.000 1.00 83.19 86 GLU A CA 1
ATOM 706 C C . GLU A 1 86 ? 0.503 3.678 -1.470 1.00 83.19 86 GLU A C 1
ATOM 708 O O . GLU A 1 86 ? 0.109 3.249 -0.381 1.00 83.19 86 GLU A O 1
ATOM 713 N N . GLU A 1 87 ? -0.258 4.417 -2.282 1.00 85.00 87 GLU A N 1
ATOM 714 C CA . GLU A 1 87 ? -1.626 4.850 -1.968 1.00 85.00 87 GLU A CA 1
ATOM 715 C C . GLU A 1 87 ? -2.541 3.641 -1.694 1.00 85.00 87 GLU A C 1
ATOM 717 O O . GLU A 1 87 ? -3.185 3.558 -0.648 1.00 85.00 87 GLU A O 1
ATOM 722 N N . ALA A 1 88 ? -2.527 2.620 -2.561 1.00 77.88 88 ALA A N 1
ATOM 723 C CA . ALA A 1 88 ? -3.343 1.416 -2.373 1.00 77.88 88 ALA A CA 1
ATOM 724 C C . ALA A 1 88 ? -2.975 0.615 -1.106 1.00 77.88 88 ALA A C 1
ATOM 726 O O . ALA A 1 88 ? -3.829 -0.039 -0.494 1.00 77.88 88 ALA A O 1
ATOM 727 N N . VAL A 1 89 ? -1.700 0.617 -0.707 1.00 76.62 89 VAL A N 1
ATOM 728 C CA . VAL A 1 89 ? -1.244 -0.010 0.543 1.00 76.62 89 VAL A CA 1
ATOM 729 C C . VAL A 1 89 ? -1.723 0.784 1.756 1.00 76.62 89 VAL A C 1
ATOM 731 O O . VAL A 1 89 ? -2.087 0.181 2.770 1.00 76.62 89 VAL A O 1
ATOM 734 N N . GLU A 1 90 ? -1.721 2.110 1.676 1.00 79.25 90 GLU A N 1
ATOM 735 C CA . GLU A 1 90 ? -2.213 2.989 2.735 1.00 79.25 90 GLU A CA 1
ATOM 736 C C . GLU A 1 90 ? -3.728 2.819 2.935 1.00 79.25 90 GLU A C 1
ATOM 738 O O . GLU A 1 90 ? -4.163 2.496 4.046 1.00 79.25 90 GLU A O 1
ATOM 743 N N . ASP A 1 91 ? -4.500 2.816 1.846 1.00 81.62 91 ASP A N 1
ATOM 744 C CA . ASP A 1 91 ? -5.936 2.504 1.827 1.00 81.62 91 ASP A CA 1
ATOM 745 C C . ASP A 1 91 ? -6.257 1.150 2.478 1.00 81.62 91 ASP A C 1
ATOM 747 O O . ASP A 1 91 ? -7.200 1.006 3.271 1.00 81.62 91 ASP A O 1
ATOM 751 N N . ALA A 1 92 ? -5.468 0.120 2.155 1.00 75.56 92 ALA A N 1
ATOM 752 C CA . ALA A 1 92 ? -5.648 -1.219 2.708 1.00 75.56 92 ALA A CA 1
ATOM 753 C C . ALA A 1 92 ? -5.403 -1.243 4.225 1.00 75.56 92 ALA A C 1
ATOM 755 O O . ALA A 1 92 ? -6.130 -1.913 4.968 1.00 75.56 92 ALA A O 1
ATOM 756 N N . LYS A 1 93 ? -4.407 -0.494 4.708 1.00 78.38 93 LYS A N 1
ATOM 757 C CA . LYS A 1 93 ? -4.130 -0.358 6.142 1.00 78.38 93 LYS A CA 1
ATOM 758 C C . LYS A 1 93 ? -5.249 0.408 6.857 1.00 78.38 93 LYS A C 1
ATOM 760 O O . LYS A 1 93 ? -5.701 -0.057 7.905 1.00 78.38 93 LYS A O 1
ATOM 765 N N . VAL A 1 94 ? -5.743 1.517 6.296 1.00 83.62 94 VAL A N 1
ATOM 766 C CA . VAL A 1 94 ? -6.896 2.270 6.837 1.00 83.62 94 VAL A CA 1
ATOM 767 C C . VAL A 1 94 ? -8.130 1.367 6.921 1.00 83.62 94 VAL A C 1
ATOM 769 O O . VAL A 1 94 ? -8.788 1.273 7.962 1.00 83.62 94 VAL A O 1
ATOM 772 N N . SER A 1 95 ? -8.395 0.608 5.859 1.00 85.81 95 SER A N 1
ATOM 773 C CA . SER A 1 95 ? -9.484 -0.372 5.812 1.00 85.81 95 SER A CA 1
ATOM 774 C C . SER A 1 95 ? -9.342 -1.458 6.885 1.00 85.81 95 SER A C 1
ATOM 776 O O . SER A 1 95 ? -10.335 -1.862 7.494 1.00 85.81 95 SER A O 1
ATOM 778 N N . ALA A 1 96 ? -8.117 -1.907 7.176 1.00 80.44 96 ALA A N 1
ATOM 779 C CA . ALA A 1 96 ? -7.855 -2.878 8.235 1.00 80.44 96 ALA A CA 1
ATOM 780 C C . ALA A 1 96 ? -8.166 -2.323 9.637 1.00 80.44 96 ALA A C 1
ATOM 782 O O . ALA A 1 96 ? -8.741 -3.048 10.458 1.00 80.44 96 ALA A O 1
ATOM 783 N N . VAL A 1 97 ? -7.856 -1.046 9.904 1.00 85.81 97 VAL A N 1
ATOM 784 C CA . VAL A 1 97 ? -8.255 -0.372 11.154 1.00 85.81 97 VAL A CA 1
ATOM 785 C C . VAL A 1 97 ? -9.775 -0.339 11.272 1.00 85.81 97 VAL A C 1
ATOM 787 O O . VAL A 1 97 ? -10.322 -0.820 12.266 1.00 85.81 97 VAL A O 1
ATOM 790 N N . ARG A 1 98 ? -10.470 0.143 10.235 1.00 88.12 98 ARG A N 1
ATOM 791 C CA . ARG A 1 98 ? -11.941 0.220 10.208 1.00 88.12 98 ARG A CA 1
ATOM 792 C C . ARG A 1 98 ? -12.592 -1.147 10.428 1.00 88.12 98 ARG A C 1
ATOM 794 O O . ARG A 1 98 ? -13.528 -1.274 11.217 1.00 88.12 98 ARG A O 1
ATOM 801 N N . ALA A 1 99 ? -12.052 -2.200 9.816 1.00 85.44 99 ALA A N 1
ATOM 802 C CA . ALA A 1 99 ? -12.523 -3.568 10.017 1.00 85.44 99 ALA A CA 1
ATOM 803 C C . ALA A 1 99 ? -12.289 -4.086 11.450 1.00 85.44 99 ALA A C 1
ATOM 805 O O . ALA A 1 99 ? -13.080 -4.885 11.957 1.00 85.44 99 ALA A O 1
ATOM 806 N N . ALA A 1 100 ? -11.203 -3.678 12.114 1.00 85.38 100 ALA A N 1
ATOM 807 C CA . ALA A 1 100 ? -10.972 -3.993 13.523 1.00 85.38 100 ALA A CA 1
ATOM 808 C C . ALA A 1 100 ? -11.969 -3.265 14.436 1.00 85.38 100 ALA A C 1
ATOM 810 O O . ALA A 1 100 ? -12.568 -3.900 15.304 1.00 85.38 100 ALA A O 1
ATOM 811 N N . LEU A 1 101 ? -12.222 -1.977 14.188 1.00 87.88 101 LEU A N 1
ATOM 812 C CA . LEU A 1 101 ? -13.222 -1.200 14.925 1.00 87.88 101 LEU A CA 1
ATOM 813 C C . LEU A 1 101 ? -14.629 -1.787 14.773 1.00 87.88 101 LEU A C 1
ATOM 815 O O . LEU A 1 101 ? -15.330 -1.967 15.770 1.00 87.88 101 LEU A O 1
ATOM 819 N N . GLN A 1 102 ? -15.019 -2.165 13.553 1.00 90.31 102 GLN A N 1
ATOM 820 C CA . GLN A 1 102 ? -16.327 -2.769 13.301 1.00 90.31 102 GLN A CA 1
ATOM 821 C C . GLN A 1 102 ? -16.517 -4.077 14.077 1.00 90.31 102 GLN A C 1
ATOM 823 O O . GLN A 1 102 ? -17.549 -4.259 14.714 1.00 90.31 102 GLN A O 1
ATOM 828 N N . ARG A 1 103 ? -15.501 -4.950 14.118 1.00 87.31 103 ARG A N 1
ATOM 829 C CA . ARG A 1 103 ? -15.545 -6.182 14.928 1.00 87.31 103 ARG A CA 1
ATOM 830 C C . ARG A 1 103 ? -15.765 -5.898 16.414 1.00 87.31 103 ARG A C 1
ATOM 832 O O . ARG A 1 103 ? -16.482 -6.643 17.079 1.00 87.31 103 ARG A O 1
ATOM 839 N N . GLY A 1 104 ? -15.156 -4.831 16.935 1.00 83.31 104 GLY A N 1
ATOM 840 C CA . GLY A 1 104 ? -15.373 -4.395 18.313 1.00 83.31 104 GLY A CA 1
ATOM 841 C C . GLY A 1 104 ? -16.813 -3.944 18.554 1.00 83.31 104 GLY A C 1
ATOM 842 O O . GLY A 1 104 ? -17.445 -4.388 19.512 1.00 83.31 104 GLY A O 1
ATOM 843 N N . ARG A 1 105 ? -17.360 -3.136 17.641 1.00 86.75 105 ARG A N 1
ATOM 844 C CA . ARG A 1 105 ? -18.759 -2.685 17.678 1.00 86.75 105 ARG A CA 1
ATOM 845 C C . ARG A 1 105 ? -19.749 -3.838 17.597 1.00 86.75 105 ARG A C 1
ATOM 847 O O . ARG A 1 105 ? -20.695 -3.881 18.378 1.00 86.75 105 ARG A O 1
ATOM 854 N N . ASP A 1 106 ? -19.513 -4.793 16.706 1.00 87.38 106 ASP A N 1
ATOM 855 C CA . ASP A 1 106 ? -20.361 -5.976 16.561 1.00 87.38 106 ASP A CA 1
ATOM 856 C C . ASP A 1 106 ? -20.377 -6.799 17.858 1.00 87.38 106 ASP A C 1
ATOM 858 O O . ASP A 1 106 ? -21.447 -7.185 18.330 1.00 87.38 106 ASP A O 1
ATOM 862 N N . ALA A 1 107 ? -19.220 -6.971 18.509 1.00 84.75 107 ALA A N 1
ATOM 863 C CA . ALA A 1 107 ? -19.133 -7.658 19.798 1.00 84.75 107 ALA A CA 1
ATOM 864 C C . ALA A 1 107 ? -19.944 -6.963 20.908 1.00 84.75 107 ALA A C 1
ATOM 866 O O . ALA A 1 107 ? -20.526 -7.648 21.751 1.00 84.75 107 ALA A O 1
ATOM 867 N N . LEU A 1 108 ? -20.008 -5.626 20.912 1.00 81.94 108 LEU A N 1
ATOM 868 C CA . LEU A 1 108 ? -20.840 -4.864 21.851 1.00 81.94 108 LEU A CA 1
ATOM 869 C C . LEU A 1 108 ? -22.334 -4.956 21.502 1.00 81.94 108 LEU A C 1
ATOM 871 O O . LEU A 1 108 ? -23.170 -5.066 22.400 1.00 81.94 108 LEU A O 1
ATOM 875 N N . ARG A 1 109 ? -22.675 -4.956 20.209 1.00 81.94 109 ARG A N 1
ATOM 876 C CA . ARG A 1 109 ? -24.059 -5.007 19.713 1.00 81.94 109 ARG A CA 1
ATOM 877 C C . ARG A 1 109 ? -24.725 -6.367 19.916 1.00 81.94 109 ARG A C 1
ATOM 879 O O . ARG A 1 109 ? -25.925 -6.425 20.143 1.00 81.94 109 ARG A O 1
ATOM 886 N N . GLU A 1 110 ? -23.957 -7.456 19.926 1.00 73.75 110 GLU A N 1
ATOM 887 C CA . GLU A 1 110 ? -24.447 -8.795 20.300 1.00 73.75 110 GLU A CA 1
ATOM 888 C C . GLU A 1 110 ? -25.061 -8.847 21.720 1.00 73.75 110 GLU A C 1
ATOM 890 O O . GLU A 1 110 ? -25.688 -9.841 22.082 1.00 73.75 110 GLU A O 1
ATOM 895 N N . GLY A 1 111 ? -24.852 -7.821 22.554 1.00 60.72 111 GLY A N 1
ATOM 896 C CA . GLY A 1 111 ? -25.318 -7.740 23.940 1.00 60.72 111 GLY A CA 1
ATOM 897 C C . GLY A 1 111 ? -26.411 -6.701 24.192 1.00 60.72 111 GLY A C 1
ATOM 898 O O . GLY A 1 111 ? -26.419 -6.128 25.280 1.00 60.72 111 GLY A O 1
ATOM 899 N N . GLU A 1 112 ? -27.284 -6.404 23.219 1.00 56.56 112 GLU A N 1
ATOM 900 C CA . GLU A 1 112 ? -28.330 -5.368 23.337 1.00 56.56 112 GLU A CA 1
ATOM 901 C C . GLU A 1 112 ? -29.041 -5.372 24.712 1.00 56.56 112 GLU A C 1
ATOM 903 O O . GLU A 1 112 ? -29.750 -6.308 25.081 1.00 56.56 112 GLU A O 1
ATOM 908 N N . GLY A 1 113 ? -28.813 -4.293 25.476 1.00 59.75 113 GLY A N 1
ATOM 909 C CA . GLY A 1 113 ? -29.339 -4.042 26.826 1.00 59.75 113 GLY A CA 1
ATOM 910 C C . GLY A 1 113 ? -28.313 -4.181 27.963 1.00 59.75 113 GLY A C 1
ATOM 911 O O . GLY A 1 113 ? -28.426 -3.488 28.972 1.00 59.75 113 GLY A O 1
ATOM 912 N N . SER A 1 114 ? -27.290 -5.026 27.805 1.00 65.69 114 SER A N 1
ATOM 913 C CA . SER A 1 114 ? -26.182 -5.186 28.754 1.00 65.69 114 SER A CA 1
ATOM 914 C C . SER A 1 114 ? -25.039 -5.962 28.101 1.00 65.69 114 SER A C 1
ATOM 916 O O . SER A 1 114 ? -25.079 -7.194 28.059 1.00 65.69 114 SER A O 1
ATOM 918 N N . ALA A 1 115 ? -23.979 -5.270 27.674 1.00 71.50 115 ALA A N 1
ATOM 919 C CA . ALA A 1 115 ? -22.753 -5.945 27.260 1.00 71.50 115 ALA A CA 1
ATOM 920 C C . ALA A 1 115 ? -22.257 -6.833 28.411 1.00 71.50 115 ALA A C 1
ATOM 922 O O . ALA A 1 115 ? -22.154 -6.391 29.553 1.00 71.50 115 ALA A O 1
ATOM 923 N N . THR A 1 116 ? -22.006 -8.105 28.131 1.00 81.69 116 THR A N 1
ATOM 924 C CA . THR A 1 116 ? -21.449 -9.070 29.085 1.00 81.69 116 THR A CA 1
ATOM 925 C C . THR A 1 116 ? -19.929 -8.917 29.167 1.00 81.69 116 THR A C 1
ATOM 927 O O . THR A 1 116 ? -19.295 -8.441 28.225 1.00 81.69 116 THR A O 1
ATOM 930 N N . GLN A 1 117 ? -19.304 -9.371 30.258 1.00 82.69 117 GLN A N 1
ATOM 931 C CA . GLN A 1 117 ? -17.844 -9.315 30.407 1.00 82.69 117 GLN A CA 1
ATOM 932 C C . GLN A 1 117 ? -17.088 -9.939 29.207 1.00 82.69 117 GLN A C 1
ATOM 934 O O . GLN A 1 117 ? -16.144 -9.315 28.723 1.00 82.69 117 GLN A O 1
ATOM 939 N N . PRO A 1 118 ? -17.505 -11.089 28.631 1.00 84.31 118 PRO A N 1
ATOM 940 C CA . PRO A 1 118 ? -16.873 -11.628 27.423 1.00 84.31 118 PRO A CA 1
ATOM 941 C C . PRO A 1 118 ? -17.008 -10.734 26.181 1.00 84.31 118 PRO A C 1
ATOM 943 O O . PRO A 1 118 ? -16.124 -10.731 25.328 1.00 84.31 118 PRO A O 1
ATOM 946 N N . GLN A 1 119 ? -18.103 -9.983 26.049 1.00 84.06 119 GLN A N 1
ATOM 947 C CA . GLN A 1 119 ? -18.302 -9.036 24.946 1.00 84.06 119 GLN A CA 1
ATOM 948 C C . GLN A 1 119 ? -17.401 -7.811 25.101 1.00 84.06 119 GLN A C 1
ATOM 950 O O . GLN A 1 119 ? -16.731 -7.428 24.145 1.00 84.06 119 GLN A O 1
ATOM 955 N N . VAL A 1 120 ? -17.306 -7.265 26.317 1.00 84.75 120 VAL A N 1
ATOM 956 C CA . VAL A 1 120 ? -16.399 -6.152 26.639 1.00 84.75 120 VAL A CA 1
ATOM 957 C C . VAL A 1 120 ? -14.940 -6.546 26.386 1.00 84.75 120 VAL A C 1
ATOM 959 O O . VAL A 1 120 ? -14.189 -5.775 25.794 1.00 84.75 120 VAL A O 1
ATOM 962 N N . VAL A 1 121 ? -14.533 -7.766 26.759 1.00 86.75 121 VAL A N 1
ATOM 963 C CA . VAL A 1 121 ? -13.180 -8.278 26.471 1.00 86.75 121 VAL A CA 1
ATOM 964 C C . VAL A 1 121 ? -12.930 -8.381 24.963 1.00 86.75 121 VAL A C 1
ATOM 966 O O . VAL A 1 121 ? -11.941 -7.833 24.484 1.00 86.75 121 VAL A O 1
ATOM 969 N N . ARG A 1 122 ? -13.843 -8.996 24.195 1.00 85.44 122 ARG A N 1
ATOM 970 C CA . ARG A 1 122 ? -13.709 -9.095 22.727 1.00 85.44 122 ARG A CA 1
ATOM 971 C C . ARG A 1 122 ? -13.607 -7.721 22.058 1.00 85.44 122 ARG A C 1
ATOM 973 O O . ARG A 1 122 ? -12.781 -7.529 21.168 1.00 85.44 122 ARG A O 1
ATOM 980 N N . ALA A 1 123 ? -14.416 -6.762 22.500 1.00 86.38 123 ALA A N 1
ATOM 981 C C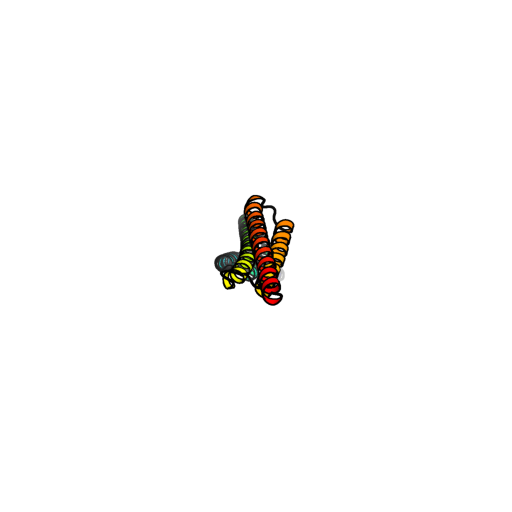A . ALA A 1 123 ? -14.379 -5.397 21.991 1.00 86.38 123 ALA A CA 1
ATOM 982 C C . ALA A 1 123 ? -13.066 -4.678 22.346 1.00 86.38 123 ALA A C 1
ATOM 984 O O . ALA A 1 123 ? -12.484 -4.001 21.498 1.00 86.38 123 ALA A O 1
ATOM 985 N N . ARG A 1 124 ? -12.539 -4.889 23.559 1.00 87.31 124 ARG A N 1
ATOM 986 C CA . ARG A 1 124 ? -11.230 -4.371 23.984 1.00 87.31 124 ARG A CA 1
ATOM 987 C C . ARG A 1 124 ? -10.077 -4.941 23.163 1.00 87.31 124 ARG A C 1
ATOM 989 O O . ARG A 1 124 ? -9.162 -4.194 22.811 1.00 87.31 124 ARG A O 1
ATOM 996 N N . ASP A 1 125 ? -10.109 -6.233 22.859 1.00 89.88 125 ASP A N 1
ATOM 997 C CA . ASP A 1 125 ? -9.091 -6.876 22.026 1.00 89.88 125 ASP A CA 1
ATOM 998 C C . ASP A 1 125 ? -9.113 -6.300 20.603 1.00 89.88 125 ASP A C 1
ATOM 1000 O O . ASP A 1 125 ? -8.066 -5.937 20.063 1.00 89.88 125 ASP A O 1
ATOM 1004 N N . ALA A 1 126 ? -10.306 -6.123 20.026 1.00 87.69 126 ALA A N 1
ATOM 1005 C CA . ALA A 1 126 ? -10.481 -5.511 18.710 1.00 87.69 126 ALA A CA 1
ATOM 1006 C C . ALA A 1 126 ? -9.998 -4.048 18.665 1.00 87.69 126 ALA A C 1
ATOM 1008 O O . ALA A 1 126 ? -9.308 -3.656 17.724 1.00 87.69 126 ALA A O 1
ATOM 1009 N N . LEU A 1 127 ? -10.281 -3.257 19.705 1.00 89.94 127 LEU A N 1
ATOM 1010 C CA . LEU A 1 127 ? -9.797 -1.879 19.826 1.00 89.94 127 LEU A CA 1
ATOM 1011 C C . LEU A 1 127 ? -8.278 -1.804 20.034 1.00 89.94 127 LEU A C 1
ATOM 1013 O O . LEU A 1 127 ? -7.613 -0.916 19.502 1.00 89.94 127 LEU A O 1
ATOM 1017 N N . SER A 1 128 ? -7.709 -2.747 20.786 1.00 87.81 128 SER A N 1
ATOM 1018 C CA . SER A 1 128 ? -6.257 -2.844 20.971 1.00 87.81 128 SER A CA 1
ATOM 1019 C C . SER A 1 128 ? -5.552 -3.140 19.648 1.00 87.81 128 SER A C 1
ATOM 1021 O O . SER A 1 128 ? -4.495 -2.571 19.374 1.00 87.81 128 SER A O 1
ATOM 1023 N N . GLU A 1 129 ? -6.152 -3.990 18.815 1.00 87.12 129 GLU A N 1
ATOM 1024 C CA . GLU A 1 129 ? -5.667 -4.263 17.465 1.00 87.12 129 GLU A CA 1
ATOM 1025 C C . GLU A 1 129 ? -5.809 -3.041 16.550 1.00 87.12 129 GLU A C 1
ATOM 1027 O O . GLU A 1 129 ? -4.845 -2.664 15.885 1.00 87.12 129 GLU A O 1
ATOM 1032 N N . ALA A 1 130 ? -6.954 -2.351 16.583 1.00 84.50 130 ALA A N 1
ATOM 1033 C CA . ALA A 1 130 ? -7.157 -1.110 15.838 1.00 84.50 130 ALA A CA 1
ATOM 1034 C C . ALA A 1 130 ? -6.104 -0.047 16.196 1.00 84.50 130 ALA A C 1
ATOM 1036 O O . ALA A 1 130 ? -5.507 0.532 15.297 1.00 84.50 130 ALA A O 1
ATOM 1037 N N . ARG A 1 131 ? -5.784 0.140 17.485 1.00 86.50 131 ARG A N 1
ATOM 1038 C CA . ARG A 1 131 ? -4.723 1.061 17.938 1.00 86.50 131 ARG A CA 1
ATOM 1039 C C . ARG A 1 131 ? -3.326 0.652 17.478 1.00 86.50 131 ARG A C 1
ATOM 1041 O O . ARG A 1 131 ? -2.491 1.514 17.211 1.00 86.50 131 ARG A O 1
ATOM 1048 N N . ARG A 1 132 ? -3.027 -0.651 17.411 1.00 87.56 132 ARG A N 1
ATOM 1049 C CA . ARG A 1 132 ? -1.742 -1.126 16.867 1.00 87.56 132 ARG A CA 1
ATOM 1050 C C . ARG A 1 132 ? -1.624 -0.801 15.383 1.00 87.56 132 ARG A C 1
ATOM 1052 O O . ARG A 1 132 ? -0.575 -0.324 14.962 1.00 87.56 132 ARG A O 1
ATOM 1059 N N . LEU A 1 133 ? -2.690 -1.040 14.625 1.00 86.12 133 LEU A N 1
ATOM 1060 C CA . LEU A 1 133 ? -2.752 -0.762 13.192 1.00 86.12 133 LEU A CA 1
ATOM 1061 C C . LEU A 1 133 ? -2.731 0.746 12.904 1.00 86.12 133 LEU A C 1
ATOM 1063 O O . LEU A 1 133 ? -1.962 1.190 12.061 1.00 86.12 133 LEU A O 1
ATOM 1067 N N . GLU A 1 134 ? -3.487 1.541 13.661 1.00 85.62 134 GLU A N 1
ATOM 1068 C CA . GLU A 1 134 ? -3.473 3.007 13.617 1.00 85.62 134 GLU A CA 1
ATOM 1069 C C . GLU A 1 134 ? -2.078 3.558 13.928 1.00 85.62 134 GLU A C 1
ATOM 1071 O O . GLU A 1 134 ? -1.591 4.446 13.237 1.00 85.62 134 GLU A O 1
ATOM 1076 N N . LYS A 1 135 ? -1.390 3.017 14.940 1.00 86.88 135 LYS A N 1
ATOM 1077 C CA . LYS A 1 135 ? -0.011 3.413 15.228 1.00 86.88 135 LYS A CA 1
ATOM 1078 C C . LYS A 1 135 ? 0.928 3.060 14.072 1.00 86.88 135 LYS A C 1
ATOM 1080 O O . LYS A 1 135 ? 1.737 3.891 13.685 1.00 86.88 135 LYS A O 1
ATOM 1085 N N . ALA A 1 136 ? 0.808 1.859 13.509 1.00 82.25 136 ALA A N 1
ATOM 1086 C CA . ALA A 1 136 ? 1.609 1.453 12.355 1.00 82.25 136 ALA A CA 1
ATOM 1087 C C . ALA A 1 136 ? 1.342 2.332 11.119 1.00 82.25 136 ALA A C 1
ATOM 1089 O O . ALA A 1 136 ? 2.254 2.559 10.330 1.00 82.25 136 ALA A O 1
ATOM 1090 N N . LEU A 1 137 ? 0.117 2.841 10.967 1.00 79.00 137 LEU A N 1
ATOM 1091 C CA . LEU A 1 137 ? -0.233 3.866 9.986 1.00 79.00 137 LEU A CA 1
ATOM 1092 C C . LEU A 1 137 ? 0.432 5.206 10.308 1.00 79.00 137 LEU A C 1
ATOM 1094 O O . LEU A 1 137 ? 1.103 5.743 9.442 1.00 79.00 137 LEU A O 1
ATOM 1098 N N . LYS A 1 138 ? 0.341 5.708 11.548 1.00 81.31 138 LYS A N 1
ATOM 1099 C CA . LYS A 1 138 ? 1.009 6.957 11.983 1.00 81.31 138 LYS A CA 1
ATOM 1100 C C . LYS A 1 138 ? 2.518 6.926 11.754 1.00 81.31 138 LYS A C 1
ATOM 1102 O O . LYS A 1 138 ? 3.095 7.928 11.360 1.00 81.31 138 LYS A O 1
ATOM 1107 N N . ASP A 1 139 ? 3.141 5.778 12.000 1.00 79.38 139 ASP A N 1
ATOM 1108 C CA . ASP A 1 139 ? 4.582 5.594 11.826 1.00 79.38 139 ASP A CA 1
ATOM 1109 C C . ASP A 1 139 ? 4.986 5.495 10.337 1.00 79.38 139 ASP A C 1
ATOM 1111 O O . ASP A 1 139 ? 6.155 5.697 10.009 1.00 79.38 139 ASP A O 1
ATOM 1115 N N . ALA A 1 140 ? 4.045 5.168 9.440 1.00 70.44 140 ALA A N 1
ATOM 1116 C CA . ALA A 1 140 ? 4.287 4.972 8.008 1.00 70.44 140 ALA A CA 1
ATOM 1117 C C . ALA A 1 140 ? 3.770 6.114 7.113 1.00 70.44 140 ALA A C 1
ATOM 1119 O O . ALA A 1 140 ? 4.246 6.244 5.989 1.00 70.44 140 ALA A O 1
ATOM 1120 N N . SER A 1 141 ? 2.795 6.891 7.584 1.00 62.69 141 SER A N 1
ATOM 1121 C CA . SER A 1 141 ? 2.040 7.868 6.798 1.00 62.69 141 SER A CA 1
ATOM 1122 C C . SER A 1 141 ? 2.659 9.265 6.844 1.00 62.69 141 SER A C 1
ATOM 1124 O O . SER A 1 141 ? 3.118 9.727 7.890 1.00 62.69 141 SER A O 1
ATOM 1126 N N . VAL A 1 142 ? 2.618 9.954 5.700 1.00 55.53 142 VAL A N 1
ATOM 1127 C CA . VAL A 1 142 ? 2.893 11.398 5.551 1.00 55.53 142 VAL A CA 1
ATOM 1128 C C . VAL A 1 142 ? 1.579 12.194 5.413 1.00 55.53 142 VAL A C 1
ATOM 1130 O O . VAL A 1 142 ? 1.591 13.423 5.439 1.00 55.53 142 VAL A O 1
ATOM 1133 N N . VAL A 1 143 ? 0.431 11.517 5.288 1.00 57.62 143 VAL A N 1
ATOM 1134 C CA . VAL A 1 143 ? -0.861 12.138 4.972 1.00 57.62 143 VAL A CA 1
ATOM 1135 C C . VAL A 1 143 ? -1.638 12.416 6.262 1.00 57.62 143 VAL A C 1
ATOM 1137 O O . VAL A 1 143 ? -2.231 11.531 6.873 1.00 57.62 143 VAL A O 1
ATOM 1140 N N . GLU A 1 144 ? -1.627 13.676 6.701 1.00 61.25 144 GLU A N 1
ATOM 1141 C CA . GLU A 1 144 ? -2.243 14.108 7.967 1.00 61.25 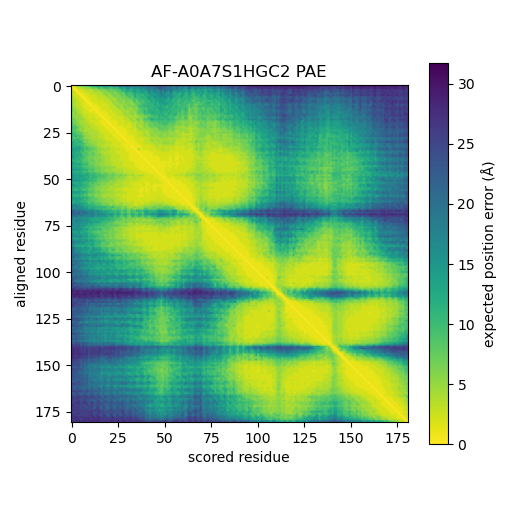144 GLU A CA 1
ATOM 1142 C C . GLU A 1 144 ? -3.783 14.00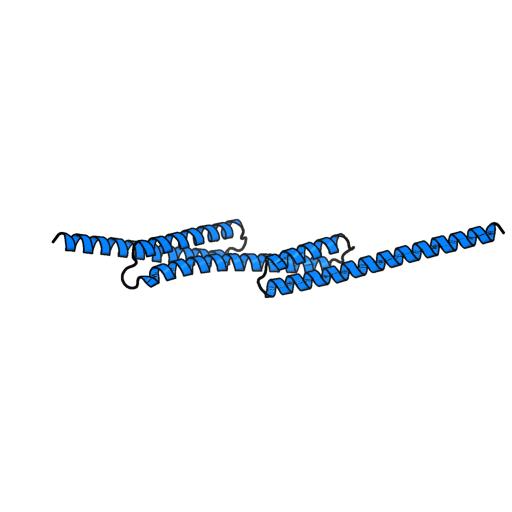1 7.970 1.00 61.25 144 GLU A C 1
ATOM 1144 O O . GLU A 1 144 ? -4.379 13.742 9.020 1.00 61.25 144 GLU A O 1
ATOM 1149 N N . ASP A 1 145 ? -4.427 14.163 6.809 1.00 64.88 145 ASP A N 1
ATOM 1150 C CA . ASP A 1 145 ? -5.883 14.337 6.711 1.00 64.88 145 ASP A CA 1
ATOM 1151 C C . ASP A 1 145 ? -6.669 13.040 6.985 1.00 64.88 145 ASP A C 1
ATOM 1153 O O . ASP A 1 145 ? -7.577 13.030 7.820 1.00 64.88 145 ASP A O 1
ATOM 1157 N N . GLU A 1 146 ? -6.296 11.914 6.368 1.00 65.81 146 GLU A N 1
ATOM 1158 C CA . GLU A 1 146 ? -6.974 10.622 6.594 1.00 65.81 146 GLU A CA 1
ATOM 1159 C C . GLU A 1 146 ? -6.716 10.071 8.003 1.00 65.81 146 GLU A C 1
ATOM 1161 O O . GLU A 1 146 ? -7.568 9.422 8.620 1.00 65.81 146 GLU A O 1
ATOM 1166 N N . MET A 1 147 ? -5.556 10.405 8.567 1.00 77.44 147 MET A N 1
ATOM 1167 C CA . MET A 1 147 ? -5.197 10.036 9.931 1.00 77.44 147 MET A CA 1
ATOM 1168 C C . MET A 1 147 ? -6.058 10.745 10.977 1.00 77.44 147 MET A C 1
ATOM 1170 O O . MET A 1 147 ? -6.265 10.191 12.064 1.00 77.44 147 MET A O 1
ATOM 1174 N N . GLY A 1 148 ? -6.596 11.927 10.661 1.00 80.12 148 GLY A N 1
ATOM 1175 C CA . GLY A 1 148 ? -7.565 12.631 11.498 1.00 80.12 148 GLY A CA 1
ATOM 1176 C C . GLY A 1 148 ? -8.872 11.853 11.651 1.00 80.12 148 GLY A C 1
ATOM 1177 O O . GLY A 1 148 ? -9.338 11.648 12.775 1.00 80.12 148 GLY A O 1
ATOM 1178 N N . GLU A 1 149 ? -9.426 11.353 10.543 1.00 83.06 149 GLU A N 1
ATOM 1179 C CA . GLU A 1 149 ? -10.662 10.560 10.553 1.00 83.06 149 GLU A CA 1
ATOM 1180 C C . GLU A 1 149 ? -10.478 9.235 11.296 1.00 83.06 149 GLU A C 1
ATOM 1182 O O . GLU A 1 149 ? -11.254 8.917 12.200 1.00 83.06 149 GLU A O 1
ATOM 1187 N N . VAL A 1 150 ? -9.413 8.489 10.982 1.00 84.19 150 VAL A N 1
ATOM 1188 C CA . VAL A 1 150 ? -9.129 7.202 11.636 1.00 84.19 150 VAL A CA 1
ATOM 1189 C C . VAL A 1 150 ? -8.914 7.381 13.140 1.00 84.19 150 VAL A C 1
ATOM 1191 O O . VAL A 1 150 ? -9.445 6.602 13.933 1.00 84.19 150 VAL A O 1
ATOM 1194 N N . SER A 1 151 ? -8.189 8.426 13.555 1.00 86.44 151 SER A N 1
ATOM 1195 C CA . SER A 1 151 ? -7.976 8.717 14.981 1.00 86.44 151 SER A CA 1
ATOM 1196 C C . SER A 1 151 ? -9.296 9.022 15.698 1.00 86.44 151 SER A C 1
ATOM 1198 O O . SER A 1 151 ? -9.528 8.518 16.799 1.00 86.44 151 SER A O 1
ATOM 1200 N N . ALA A 1 152 ? -10.185 9.802 15.072 1.00 88.75 152 ALA A N 1
ATOM 1201 C CA . ALA A 1 152 ? -11.500 10.112 15.628 1.00 88.75 152 ALA A CA 1
ATOM 1202 C C . ALA A 1 152 ? -12.387 8.859 15.740 1.00 88.75 152 ALA A C 1
ATOM 1204 O O . ALA A 1 152 ? -13.070 8.668 16.747 1.00 88.75 152 ALA A O 1
ATOM 1205 N N . GLU A 1 153 ? -12.357 7.969 14.744 1.00 89.88 153 GLU A N 1
ATOM 1206 C CA . GLU A 1 153 ? -13.077 6.692 14.791 1.00 89.88 153 GLU A CA 1
ATOM 1207 C C . GLU A 1 153 ? -12.584 5.787 15.934 1.00 89.88 153 GLU A C 1
ATOM 1209 O O . GLU A 1 153 ? -13.403 5.195 16.645 1.00 89.88 153 GLU A O 1
ATOM 1214 N N . VAL A 1 154 ? -11.265 5.709 16.152 1.00 88.62 154 VAL A N 1
ATOM 1215 C CA . VAL A 1 154 ? -10.669 4.960 17.272 1.00 88.62 154 VAL A CA 1
ATOM 1216 C C . VAL A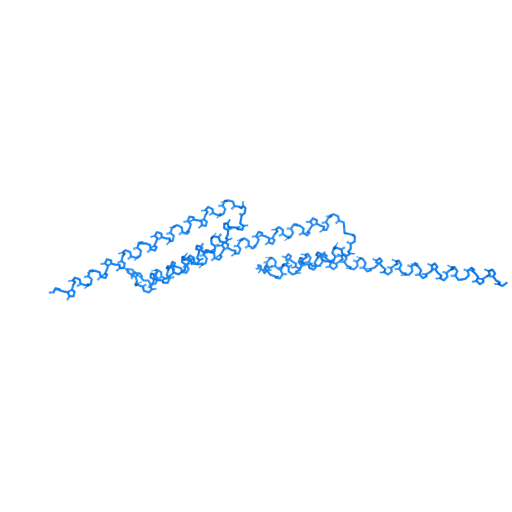 1 154 ? -11.073 5.565 18.619 1.00 88.62 154 VAL A C 1
ATOM 1218 O O . VAL A 1 154 ? -11.383 4.826 19.558 1.00 88.62 154 VAL A O 1
ATOM 1221 N N . GLU A 1 155 ? -11.094 6.893 18.730 1.00 92.00 155 GLU A N 1
ATOM 1222 C CA . GLU A 1 155 ? -11.507 7.586 19.952 1.00 92.00 155 GLU A CA 1
ATOM 1223 C C . GLU A 1 155 ? -12.988 7.346 20.273 1.00 92.00 155 GLU A C 1
ATOM 1225 O O . GLU A 1 155 ? -13.320 6.987 21.404 1.00 92.00 155 GLU A O 1
ATOM 1230 N N . MET A 1 156 ? -13.876 7.451 19.281 1.00 91.88 156 MET A N 1
ATOM 1231 C CA . MET A 1 156 ? -15.298 7.137 19.458 1.00 91.88 156 MET A CA 1
ATOM 1232 C C . MET A 1 156 ? -15.506 5.679 19.886 1.00 91.88 156 MET A C 1
ATOM 1234 O O . MET A 1 156 ? -16.245 5.413 20.831 1.00 91.88 156 MET A O 1
ATOM 1238 N N . ALA A 1 157 ? -14.808 4.726 19.259 1.00 87.75 157 ALA A N 1
ATOM 1239 C CA . ALA A 1 157 ? -14.896 3.317 19.642 1.00 87.75 157 ALA A CA 1
ATOM 1240 C C . ALA A 1 157 ? -14.386 3.054 21.073 1.00 87.75 157 ALA A C 1
ATOM 1242 O O . ALA A 1 157 ? -14.901 2.174 21.766 1.00 87.75 157 ALA A O 1
ATOM 1243 N N . GLN A 1 158 ? -13.399 3.824 21.548 1.00 90.00 158 GLN A N 1
ATOM 1244 C CA . GLN A 1 158 ? -12.974 3.781 22.949 1.00 90.00 158 GLN A CA 1
ATOM 1245 C C . GLN A 1 158 ? -14.077 4.272 23.890 1.00 90.00 158 GLN A C 1
ATOM 1247 O O . GLN A 1 158 ? -14.316 3.636 24.915 1.00 90.00 158 GLN A O 1
ATOM 1252 N N . GLN A 1 159 ? -14.753 5.370 23.550 1.00 91.69 159 GLN A N 1
ATOM 1253 C CA . GLN A 1 159 ? -15.859 5.897 24.355 1.00 91.69 159 GLN A CA 1
ATOM 1254 C C . GLN A 1 159 ? -17.013 4.886 24.440 1.00 91.69 159 GLN A C 1
ATOM 1256 O O . GLN A 1 159 ? -17.494 4.601 25.537 1.00 91.69 159 GLN A O 1
ATOM 1261 N N . GLU A 1 160 ? -17.385 4.271 23.312 1.00 89.56 160 GLU A N 1
ATOM 1262 C CA . GLU A 1 160 ? -18.396 3.203 23.249 1.00 89.56 160 GLU A CA 1
ATOM 1263 C C . GLU A 1 160 ? -18.024 2.011 24.157 1.00 89.56 160 GLU A C 1
ATOM 1265 O O . GLU A 1 160 ? -18.866 1.485 24.893 1.00 89.56 160 GLU A O 1
ATOM 1270 N N . LEU A 1 161 ? -16.750 1.599 24.156 1.00 87.81 161 LEU A N 1
ATOM 1271 C CA . LEU A 1 161 ? -16.252 0.524 25.018 1.00 87.81 161 LEU A CA 1
ATOM 1272 C C . LEU A 1 161 ? -16.301 0.897 26.508 1.00 87.81 161 LEU A C 1
ATOM 1274 O O . LEU A 1 161 ? -16.690 0.070 27.338 1.00 87.81 161 LEU A O 1
ATOM 1278 N N . ASP A 1 162 ? -15.917 2.123 26.857 1.00 89.25 162 ASP A N 1
ATOM 1279 C CA . ASP A 1 162 ? -15.915 2.603 28.241 1.00 89.25 162 ASP A CA 1
ATOM 1280 C C . ASP A 1 162 ? -17.341 2.677 28.808 1.00 89.25 162 ASP A C 1
ATOM 1282 O O . ASP A 1 162 ? -17.578 2.313 29.964 1.00 89.25 162 ASP A O 1
ATOM 1286 N N . GLU A 1 163 ? -18.308 3.115 28.001 1.00 88.62 163 GLU A N 1
ATOM 1287 C CA . GLU A 1 163 ? -19.730 3.100 28.356 1.00 88.62 163 GLU A CA 1
ATOM 1288 C C . GLU A 1 163 ? -20.251 1.674 28.543 1.00 88.62 163 GLU A C 1
ATOM 1290 O O . GLU A 1 163 ? -20.892 1.373 29.555 1.00 88.62 163 GLU A O 1
ATOM 1295 N N . ALA A 1 164 ? -19.923 0.766 27.620 1.00 85.12 164 ALA A N 1
ATOM 1296 C CA . ALA A 1 164 ? -20.301 -0.638 27.730 1.00 85.12 164 ALA A CA 1
ATOM 1297 C C . ALA A 1 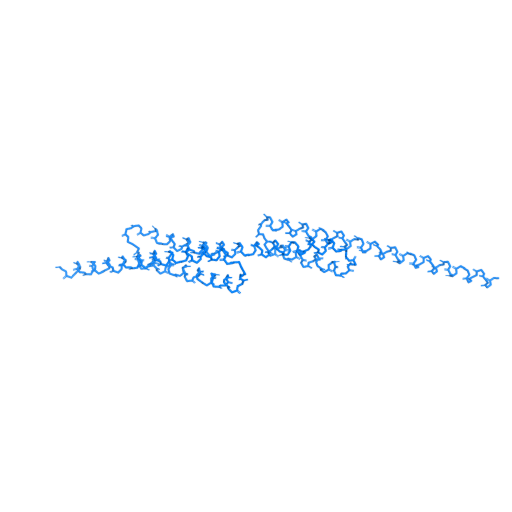164 ? -19.725 -1.300 28.995 1.00 85.12 164 ALA A C 1
ATOM 1299 O O . ALA A 1 164 ? -20.433 -2.052 29.669 1.00 85.12 164 ALA A O 1
ATOM 1300 N N . SER A 1 165 ? -18.476 -0.986 29.357 1.00 85.50 165 SER A N 1
ATOM 1301 C CA . SER A 1 165 ? -17.844 -1.485 30.583 1.00 85.50 165 SER A CA 1
ATOM 1302 C C . SER A 1 165 ? -18.557 -0.978 31.838 1.00 85.50 165 SER A C 1
ATOM 1304 O O . SER A 1 165 ? -18.888 -1.772 32.715 1.00 85.50 165 SER A O 1
ATOM 1306 N N . LYS A 1 166 ? -18.865 0.325 31.912 1.00 86.94 166 LYS A N 1
ATOM 1307 C CA . LYS A 1 166 ? -19.593 0.913 33.054 1.00 86.94 166 LYS A CA 1
ATOM 1308 C C . LYS A 1 166 ? -20.980 0.297 33.226 1.00 86.94 166 LYS A C 1
ATOM 1310 O O . LYS A 1 166 ? -21.416 0.053 34.354 1.00 86.94 166 LYS A O 1
ATOM 1315 N N . ASN A 1 167 ? -21.669 0.040 32.116 1.00 84.19 167 ASN A N 1
ATOM 1316 C CA . ASN A 1 167 ? -22.978 -0.604 32.124 1.00 84.19 167 ASN A CA 1
ATOM 1317 C C . ASN A 1 167 ? -22.883 -2.061 32.599 1.00 84.19 167 ASN A C 1
ATOM 1319 O O . ASN A 1 167 ? -23.717 -2.493 33.397 1.00 84.19 167 ASN A O 1
ATOM 1323 N N . ASN A 1 168 ? -21.849 -2.798 32.175 1.00 83.75 168 ASN A N 1
ATOM 1324 C CA . ASN A 1 168 ? -21.594 -4.155 32.659 1.00 83.75 168 ASN A CA 1
ATOM 1325 C C . ASN A 1 168 ? -21.365 -4.184 34.181 1.00 83.75 168 ASN A C 1
ATOM 1327 O O . ASN A 1 168 ? -22.040 -4.940 34.881 1.00 83.75 168 ASN A O 1
ATOM 1331 N N . ASP A 1 169 ? -20.484 -3.319 34.691 1.00 83.62 169 ASP A N 1
ATOM 1332 C CA . ASP A 1 169 ? -20.160 -3.231 36.122 1.00 83.62 169 ASP A CA 1
ATOM 1333 C C . ASP A 1 169 ? -21.390 -2.856 36.965 1.00 83.62 169 ASP A C 1
ATOM 1335 O O . ASP A 1 169 ? -21.658 -3.458 38.009 1.00 83.62 169 ASP A O 1
ATOM 1339 N N . SER A 1 170 ? -22.179 -1.888 36.486 1.00 83.62 170 SER A N 1
ATOM 1340 C CA . SER A 1 170 ? -23.403 -1.435 37.160 1.00 83.62 170 SER A CA 1
ATOM 1341 C C . SER A 1 170 ? -24.447 -2.551 37.256 1.00 83.62 170 SER A C 1
ATOM 1343 O O . SER A 1 170 ? -25.050 -2.749 38.313 1.00 83.62 170 SER A O 1
ATOM 1345 N N . ASN A 1 171 ? -24.625 -3.325 36.182 1.00 80.88 171 ASN A N 1
ATOM 1346 C CA . ASN A 1 171 ? -25.543 -4.463 36.167 1.00 80.88 171 ASN A CA 1
ATOM 13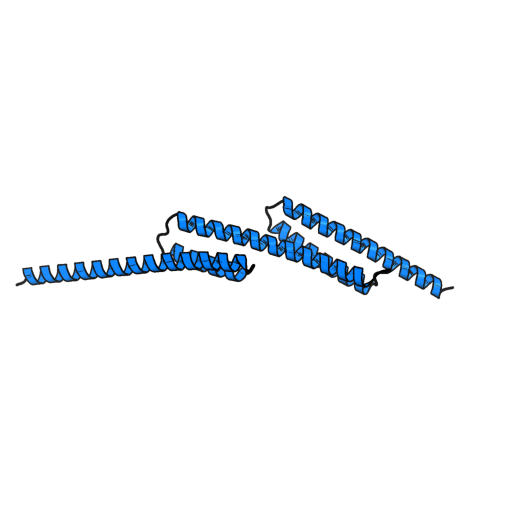47 C C . ASN A 1 171 ? -25.068 -5.597 37.081 1.00 80.88 171 ASN A C 1
ATOM 1349 O O . ASN A 1 171 ? -25.880 -6.183 37.801 1.00 80.88 171 ASN A O 1
ATOM 1353 N N . LEU A 1 172 ? -23.761 -5.875 37.110 1.00 82.81 172 LEU A N 1
ATOM 1354 C CA . LEU A 1 172 ? -23.185 -6.880 38.002 1.00 82.81 172 LEU A CA 1
ATOM 1355 C C . LEU A 1 172 ? -23.415 -6.511 39.477 1.00 82.81 172 LEU A C 1
ATOM 1357 O O . LEU A 1 172 ? -23.818 -7.357 40.278 1.00 82.81 172 LEU A O 1
ATOM 1361 N N . MET A 1 173 ? -23.229 -5.234 39.825 1.00 85.25 173 MET A N 1
ATOM 1362 C CA . MET A 1 173 ? -23.474 -4.732 41.177 1.00 85.25 173 MET A CA 1
ATOM 1363 C C . MET A 1 173 ? -24.959 -4.799 41.558 1.00 85.25 173 MET A C 1
ATOM 1365 O O . MET A 1 173 ? -25.292 -5.201 42.673 1.00 85.25 173 MET A O 1
ATOM 1369 N N . ALA A 1 174 ? -25.866 -4.456 40.636 1.00 82.88 174 ALA A N 1
ATOM 1370 C CA . ALA A 1 174 ? -27.306 -4.567 40.864 1.00 82.88 174 ALA A CA 1
ATOM 1371 C C . ALA A 1 174 ? -27.739 -6.021 41.126 1.00 82.88 174 ALA A C 1
ATOM 1373 O O . ALA A 1 174 ? -28.488 -6.277 42.071 1.00 82.88 174 ALA A O 1
ATOM 1374 N N . MET A 1 175 ? -27.221 -6.978 40.347 1.00 82.50 175 MET A N 1
ATOM 1375 C CA . MET A 1 175 ? -27.466 -8.409 40.560 1.00 82.50 175 MET A CA 1
ATOM 1376 C C . MET A 1 175 ? -26.928 -8.892 41.911 1.00 82.50 175 MET A C 1
ATOM 1378 O O . MET A 1 175 ? -27.613 -9.630 42.618 1.00 82.50 175 MET A O 1
ATOM 1382 N N . TYR A 1 176 ? -25.728 -8.452 42.299 1.00 85.06 176 TYR A N 1
ATOM 1383 C CA . TYR A 1 176 ? -25.139 -8.809 43.589 1.00 85.06 176 TYR A CA 1
ATOM 1384 C C . TYR A 1 176 ? -25.976 -8.292 44.768 1.00 85.06 176 TYR A C 1
ATOM 1386 O O . TYR A 1 176 ? -26.252 -9.036 45.706 1.00 85.06 176 TYR A O 1
ATOM 1394 N N . MET A 1 177 ? -26.443 -7.042 44.701 1.00 89.62 177 MET A N 1
ATOM 1395 C CA . MET A 1 177 ? -27.301 -6.456 45.736 1.00 89.62 177 MET A CA 1
ATOM 1396 C C . MET A 1 177 ? -28.657 -7.167 45.844 1.00 89.62 177 MET A C 1
ATOM 1398 O O . MET A 1 177 ? -29.147 -7.356 46.953 1.00 89.62 177 MET A O 1
ATOM 1402 N N . GLN A 1 178 ? -29.246 -7.596 44.721 1.00 84.31 178 GLN A N 1
ATOM 1403 C CA . GLN A 1 178 ? -30.479 -8.394 44.723 1.00 84.31 178 GLN A CA 1
ATOM 1404 C C . GLN A 1 178 ? -30.283 -9.789 45.327 1.00 84.31 178 GLN A C 1
ATOM 1406 O O . GLN A 1 178 ? -31.183 -10.283 45.993 1.00 84.31 178 GLN A O 1
ATOM 1411 N N . ALA A 1 179 ? -29.126 -10.421 45.119 1.00 80.81 179 ALA A N 1
ATOM 1412 C CA . ALA A 1 179 ? -28.834 -11.744 45.674 1.00 80.81 179 ALA A CA 1
ATOM 1413 C C . ALA A 1 179 ? -28.574 -11.734 47.194 1.00 80.81 179 ALA A C 1
ATOM 1415 O O . ALA A 1 179 ? -28.635 -12.784 47.831 1.00 80.81 179 ALA A O 1
ATOM 1416 N N . MET A 1 180 ? -28.258 -10.568 47.764 1.00 79.88 180 MET A N 1
ATOM 1417 C CA . MET A 1 180 ? -27.969 -10.379 49.193 1.00 79.88 180 MET A CA 1
ATOM 1418 C C . MET A 1 180 ? -29.182 -9.888 50.006 1.00 79.88 180 MET A C 1
ATOM 1420 O O . MET A 1 180 ? -29.054 -9.729 51.222 1.00 79.88 180 MET A O 1
ATOM 1424 N N . ALA A 1 181 ? -30.319 -9.618 49.352 1.00 69.62 181 ALA A N 1
ATOM 1425 C CA . ALA A 1 181 ? -31.581 -9.183 49.959 1.00 69.62 181 ALA A CA 1
ATOM 1426 C C . ALA A 1 181 ? -32.536 -10.365 50.181 1.00 69.62 181 ALA A C 1
ATOM 1428 O O . ALA A 1 181 ? -33.221 -10.361 51.230 1.00 69.62 181 ALA A O 1
#

pLDDT: mean 83.03, std 7.82, range [55.53, 94.31]

Sequence (181 aa):
EMAAARAKRKQEEEEEKRSQEEAEKEERERSKKEGDEEIRSARAALKRQDTAEAAKHLQRARERFEDADCVEQKRRALDDVEQELEEAVEDAKVSAVRAALQRGRDALREGEGSATQPQVVRARDALSEARRLEKALKDASVVEDEMGEVSAEVEMAQQELDEASKNNDSNLMAMYMQAMA

Solvent-accessible surface area (backbone atoms only — not comparable to full-atom values): 9448 Å² total; per-residue (Å²): 111,74,67,60,56,53,52,51,52,52,50,52,55,52,52,52,49,50,53,50,55,50,51,54,50,51,50,44,53,49,38,52,52,53,22,56,49,22,51,52,49,16,54,54,24,49,77,70,69,34,60,71,60,15,51,53,24,44,52,52,20,48,55,32,45,69,78,24,97,63,57,70,70,59,53,51,57,47,52,55,50,52,49,54,47,52,52,53,53,50,54,51,51,53,51,50,25,52,54,26,44,49,54,15,51,50,36,43,58,78,22,80,95,54,29,43,72,72,26,51,49,52,20,50,53,24,46,53,49,19,52,51,48,48,46,55,43,62,78,69,55,89,62,68,69,67,52,51,54,55,51,50,53,54,51,51,53,48,52,56,48,53,52,39,46,52,49,29,54,53,52,53,50,52,52,52,54,61,75,75,106

Mean predicted aligned error: 10.73 Å

Secondary structure (DSSP, 8-state):
-HHHHHHHHHHHHHHHHHHHHHHHHHHHHHHHHHHHHHHHHHHHHHHTT-HHHHHHHHHHHHHHHHHS---HHHHHHHHHHHHHHHHHHHHHHHHHHHHHHHHHHHHHHTTTTS--HHHHHHHHHHHHHHHHHHHHHHHH---HHHHHHHHHHHHHHHHHHHHHHHHHHHHHHHHHHHHT-

Foldseek 3Di:
DVVVVVVVVVVVVVVVVVVVVVVVVVVLVVLQVLLVVLLVQLVVCVVVLNLVSNVVSLVSSVVSCVVHVHDVVSVVSSVVSVVSSLVSVLVVLLVLLVVLLVQLVVLLVVQVPAREPVSLVRSVVSLVVSVVSLVVSVVSDPDPPSNVVSVVSSVVSVVVSVVNVVRNVVVVVVVVVVVVD

Radius of gyration: 31.43 Å; Cα contacts (8 Å, |Δi|>4): 145; chains: 1; bounding box: 78×29×104 Å